Protein AF-A0A8T5L828-F1 (afdb_monomer_lite)

pLDDT: mean 71.33, std 14.17, range [36.19, 92.5]

Secondary structure (DSSP, 8-state):
----HHHHHHHHHHHHHHT---------EEEE-S-TT---SSEEEEEEEE--TTEEEEEEEEEETTSPP-TT-B-S--EE--STT--EEEEEEE-TTSPTT-EEEEEEEEEETT--EEEEEPPS---EE---SPPEEEEEEE--SS---TTPPEEEEEEEE-SS-SSPEEEEEEEPPTT--GGG---EE-SS-EEE----S-EEEEEEEEEE-TT--EEEEEEEEEE-TTS-EEEEEESS----GGGHHHHHHHHHHHHHHHHHT-

Sequence (266 aa):
MKINKFLGLGLLVMLSLLVVPLASAGLTSTLNVPVTRGNYTSSITWNVTTLMENTKNVTCYYNVTGGPISESNILGVLVANTSANQTTFTGTVDISGYTDAATYNVTCWTRNDSGNVNNISTGDTITITFDSTDPVPTLFVDLSGASQSYGRGLDYSCTTADGIDSSPTETFAVTHPTGDSPASTSLTLQSTTLAFLDTDYQGDYVFTCTSTDYTGNVGTSSATVTVDSLGRINKISSTTKGFDIGNKWIWLVLIGLGIYLIAKKK

Radius of gyration: 33.22 Å; chains: 1; bounding box: 102×64×87 Å

Structure (mmCIF, N/CA/C/O backbone):
data_AF-A0A8T5L828-F1
#
_entry.id   AF-A0A8T5L828-F1
#
loop_
_atom_site.group_PDB
_atom_site.id
_atom_site.type_symbol
_atom_site.label_atom_id
_atom_site.label_alt_id
_atom_site.label_comp_id
_atom_site.label_asym_id
_atom_site.label_entity_id
_atom_site.label_seq_id
_atom_site.pdbx_PDB_ins_code
_atom_site.Cartn_x
_atom_site.Cartn_y
_atom_site.Cartn_z
_atom_site.occupancy
_atom_site.B_iso_or_equiv
_atom_site.auth_seq_id
_atom_site.auth_comp_id
_atom_site.auth_asym_id
_atom_site.auth_atom_id
_atom_site.pdbx_PDB_model_num
ATOM 1 N N . MET A 1 1 ? 72.949 -6.659 -50.376 1.00 54.69 1 MET A N 1
ATOM 2 C CA . MET A 1 1 ? 71.915 -5.632 -50.119 1.00 54.69 1 MET A CA 1
ATOM 3 C C . MET A 1 1 ? 71.701 -5.546 -48.609 1.00 54.69 1 MET A C 1
ATOM 5 O O . MET A 1 1 ? 71.172 -6.482 -48.027 1.00 54.69 1 MET A O 1
ATOM 9 N N . LYS A 1 2 ? 72.244 -4.514 -47.943 1.00 52.47 2 LYS A N 1
ATOM 10 C CA . LYS A 1 2 ? 72.117 -4.341 -46.484 1.00 52.47 2 LYS A CA 1
ATOM 11 C C . LYS A 1 2 ? 70.723 -3.782 -46.192 1.00 52.47 2 LYS A C 1
ATOM 13 O O . LYS A 1 2 ? 70.475 -2.610 -46.444 1.00 52.47 2 LYS A O 1
ATOM 18 N N . ILE A 1 3 ? 69.813 -4.629 -45.718 1.00 57.16 3 ILE A N 1
ATOM 19 C CA . ILE A 1 3 ? 68.483 -4.200 -45.273 1.00 57.16 3 ILE A CA 1
ATOM 20 C C . ILE A 1 3 ? 68.674 -3.314 -44.038 1.00 57.16 3 ILE A C 1
ATOM 22 O O . ILE A 1 3 ? 69.232 -3.748 -43.027 1.00 57.16 3 ILE A O 1
ATOM 26 N N . ASN A 1 4 ? 68.263 -2.050 -44.147 1.00 53.34 4 ASN A N 1
ATOM 27 C CA . ASN A 1 4 ? 68.361 -1.075 -43.069 1.00 53.34 4 ASN A CA 1
ATOM 28 C C . ASN A 1 4 ? 67.430 -1.502 -41.929 1.00 53.34 4 ASN A C 1
ATOM 30 O O . ASN A 1 4 ? 66.211 -1.387 -42.036 1.00 53.34 4 ASN A O 1
ATOM 34 N N . LYS A 1 5 ? 68.013 -1.985 -40.826 1.00 53.69 5 LYS A N 1
ATOM 35 C CA . LYS A 1 5 ? 67.282 -2.478 -39.644 1.00 53.69 5 LYS A CA 1
ATOM 36 C C . LYS A 1 5 ? 66.350 -1.423 -39.021 1.00 53.69 5 LYS A C 1
ATOM 38 O O . LYS A 1 5 ? 65.391 -1.781 -38.350 1.00 53.69 5 LYS A O 1
ATOM 43 N N . PHE A 1 6 ? 66.584 -0.142 -39.307 1.00 58.59 6 PHE A N 1
ATOM 44 C CA . PHE A 1 6 ? 65.724 0.965 -38.884 1.00 58.59 6 PHE A CA 1
ATOM 45 C C . PHE A 1 6 ? 64.398 1.064 -39.656 1.00 58.59 6 PHE A C 1
ATOM 47 O O . PHE A 1 6 ? 63.416 1.541 -39.095 1.00 58.59 6 PHE A O 1
ATOM 54 N N . LEU A 1 7 ? 64.325 0.567 -40.898 1.00 59.84 7 LEU A N 1
ATOM 55 C CA . LEU A 1 7 ? 63.089 0.620 -41.688 1.00 59.84 7 LEU A CA 1
ATOM 56 C C . LEU A 1 7 ? 62.044 -0.391 -41.184 1.00 59.84 7 LEU A C 1
ATOM 58 O O . LEU A 1 7 ? 60.852 -0.102 -41.171 1.00 59.84 7 LEU A O 1
ATOM 62 N N . GLY A 1 8 ? 62.499 -1.563 -40.725 1.00 61.88 8 GLY A N 1
ATOM 63 C CA . GLY A 1 8 ? 61.624 -2.605 -40.178 1.00 61.88 8 GLY A CA 1
ATOM 64 C C . GLY A 1 8 ? 61.014 -2.224 -38.829 1.00 61.88 8 GLY A C 1
ATOM 65 O O . GLY A 1 8 ? 59.842 -2.499 -38.594 1.00 61.88 8 GLY A O 1
ATOM 66 N N . LEU A 1 9 ? 61.774 -1.534 -37.970 1.00 61.88 9 LEU A N 1
ATOM 67 C CA . LEU A 1 9 ? 61.279 -1.081 -36.667 1.00 61.88 9 LEU A CA 1
ATOM 68 C C . LEU A 1 9 ? 60.247 0.049 -36.816 1.00 61.88 9 LEU A C 1
ATOM 70 O O . LEU A 1 9 ? 59.234 0.042 -36.126 1.00 61.88 9 LEU A O 1
ATOM 74 N N . GLY A 1 10 ? 60.460 0.971 -37.763 1.00 66.19 10 GLY A N 1
ATOM 75 C CA . GLY A 1 10 ? 59.504 2.042 -38.059 1.00 66.19 10 GLY A CA 1
ATOM 76 C C . GLY A 1 10 ? 58.163 1.520 -38.582 1.00 66.19 10 GLY A C 1
ATOM 77 O O . GLY A 1 10 ? 57.115 1.994 -38.150 1.00 66.19 10 GLY A O 1
ATOM 78 N N . LEU A 1 11 ? 58.184 0.498 -39.448 1.00 64.81 11 LEU A N 1
ATOM 79 C CA . LEU A 1 11 ? 56.963 -0.132 -39.959 1.00 64.81 11 LEU A CA 1
ATOM 80 C C . LEU A 1 11 ? 56.216 -0.906 -38.861 1.00 64.81 11 LEU A C 1
ATOM 82 O O . LEU A 1 11 ? 54.993 -0.850 -38.804 1.00 64.81 11 LEU A O 1
ATOM 86 N N . LEU A 1 12 ? 56.940 -1.589 -37.967 1.00 57.88 12 LEU A N 1
ATOM 87 C CA . LEU A 1 12 ? 56.339 -2.361 -36.875 1.00 57.88 12 LEU A CA 1
ATOM 88 C C . LEU A 1 12 ? 55.691 -1.451 -35.817 1.00 57.88 12 LEU A C 1
ATOM 90 O O . LEU A 1 12 ? 54.615 -1.765 -35.317 1.00 57.88 12 LEU A O 1
ATOM 94 N N . VAL A 1 13 ? 56.303 -0.296 -35.533 1.00 64.94 13 VAL A N 1
ATOM 95 C CA . VAL A 1 13 ? 55.741 0.718 -34.627 1.00 64.94 13 VAL A CA 1
ATOM 96 C C . VAL A 1 13 ? 54.509 1.391 -35.249 1.00 64.94 13 VAL A C 1
ATOM 98 O O . VAL A 1 13 ? 53.489 1.515 -34.575 1.00 64.94 13 VAL A O 1
ATOM 101 N N . MET A 1 14 ? 54.539 1.727 -36.545 1.00 60.94 14 MET A N 1
ATOM 102 C CA . MET A 1 14 ? 53.364 2.236 -37.277 1.00 60.94 14 MET A CA 1
ATOM 103 C C . MET A 1 14 ? 52.209 1.225 -37.315 1.00 60.94 14 MET A C 1
ATOM 105 O O . MET A 1 14 ? 51.059 1.599 -37.103 1.00 60.94 14 MET A O 1
ATOM 109 N N . LEU A 1 15 ? 52.505 -0.063 -37.526 1.00 56.03 15 LEU A N 1
ATOM 110 C CA . LEU A 1 15 ? 51.486 -1.114 -37.529 1.00 56.03 15 LEU A CA 1
ATOM 111 C C . LEU A 1 15 ? 50.917 -1.351 -36.121 1.00 56.03 15 LEU A C 1
ATOM 113 O O . LEU A 1 15 ? 49.723 -1.585 -35.989 1.00 56.03 15 LEU A O 1
ATOM 117 N N . SER A 1 16 ? 51.730 -1.209 -35.067 1.00 54.25 16 SER A N 1
ATOM 118 C CA . SER A 1 16 ? 51.257 -1.282 -33.674 1.00 54.25 16 SER A CA 1
ATOM 119 C C . SER A 1 16 ? 50.403 -0.078 -33.248 1.00 54.25 16 SER A C 1
ATOM 121 O O . SER A 1 16 ? 49.505 -0.234 -32.429 1.00 54.25 16 SER A O 1
ATOM 123 N N . LEU A 1 17 ? 50.620 1.099 -33.849 1.00 53.81 17 LEU A N 1
ATOM 124 C CA . LEU A 1 17 ? 49.791 2.298 -33.658 1.00 53.81 17 LEU A CA 1
ATOM 125 C C . LEU A 1 17 ? 48.480 2.258 -34.463 1.00 53.81 17 LEU A C 1
ATOM 127 O O . LEU A 1 17 ? 47.540 2.964 -34.113 1.00 53.81 17 LEU A O 1
ATOM 131 N N . LEU A 1 18 ? 48.383 1.422 -35.504 1.00 50.69 18 LEU A N 1
ATOM 132 C CA . LEU A 1 18 ? 47.125 1.166 -36.221 1.00 50.69 18 LEU A CA 1
ATOM 133 C C . LEU A 1 18 ? 46.229 0.123 -35.529 1.00 50.69 18 LEU A C 1
ATOM 135 O O . LEU A 1 18 ? 45.052 0.024 -35.861 1.00 50.69 18 LEU A O 1
ATOM 139 N N . VAL A 1 19 ? 46.769 -0.629 -34.564 1.00 48.19 19 VAL A N 1
ATOM 140 C CA . VAL A 1 19 ? 46.017 -1.526 -33.667 1.00 48.19 19 VAL A CA 1
ATOM 141 C C . VAL A 1 19 ? 45.844 -0.857 -32.301 1.00 48.19 19 VAL A C 1
ATOM 143 O O . VAL A 1 19 ? 45.906 -1.497 -31.254 1.00 48.19 19 VAL A O 1
ATOM 146 N N . VAL A 1 20 ? 45.610 0.459 -32.284 1.00 48.62 20 VAL A N 1
ATOM 147 C CA . VAL A 1 20 ? 44.861 1.030 -31.166 1.00 48.62 20 VAL A CA 1
ATOM 148 C C . VAL A 1 20 ? 43.490 0.364 -31.256 1.00 48.62 20 VAL A C 1
ATOM 150 O O . VAL A 1 20 ? 42.828 0.534 -32.285 1.00 48.62 20 VAL A O 1
ATOM 153 N N . PRO A 1 21 ? 43.054 -0.438 -30.264 1.00 45.81 21 PRO A N 1
ATOM 154 C CA . PRO A 1 21 ? 41.661 -0.824 -30.230 1.00 45.81 21 PRO A CA 1
ATOM 155 C C . PRO A 1 21 ? 40.907 0.498 -30.253 1.00 45.81 21 PRO A C 1
ATOM 157 O O . PRO A 1 21 ? 41.083 1.323 -29.353 1.00 45.81 21 PRO A O 1
ATOM 160 N N . LEU A 1 22 ? 40.117 0.737 -31.304 1.00 44.00 22 LEU A N 1
ATOM 161 C CA . LEU A 1 22 ? 38.997 1.644 -31.172 1.00 44.00 22 LEU A CA 1
ATOM 162 C C . LEU A 1 22 ? 38.191 1.039 -30.028 1.00 44.00 22 LEU A C 1
ATOM 164 O O . LEU A 1 22 ? 37.370 0.147 -30.228 1.00 44.00 22 LEU A O 1
ATOM 168 N N . ALA A 1 23 ? 38.491 1.473 -28.807 1.00 43.06 23 ALA A N 1
ATOM 169 C CA . ALA A 1 23 ? 37.540 1.472 -27.735 1.00 43.06 23 ALA A CA 1
ATOM 170 C C . ALA A 1 23 ? 36.433 2.344 -28.304 1.00 43.06 23 ALA A C 1
ATOM 172 O O . ALA A 1 23 ? 36.518 3.572 -28.281 1.00 43.06 23 ALA A O 1
ATOM 173 N N . SER A 1 24 ? 35.462 1.701 -28.958 1.00 45.94 24 SER A N 1
ATOM 174 C CA . SER A 1 24 ? 34.179 2.311 -29.226 1.00 45.94 24 SER A CA 1
ATOM 175 C C . SER A 1 24 ? 33.799 2.923 -27.894 1.00 45.94 24 SER A C 1
ATOM 177 O O . SER A 1 24 ? 33.662 2.181 -26.917 1.00 45.94 24 SER A O 1
ATOM 179 N N . ALA A 1 25 ? 33.769 4.253 -27.821 1.00 43.72 25 ALA A N 1
ATOM 180 C CA . ALA A 1 25 ? 33.208 4.939 -26.680 1.00 43.72 25 ALA A CA 1
ATOM 181 C C . ALA A 1 25 ? 31.804 4.356 -26.558 1.00 43.72 25 ALA A C 1
ATOM 183 O O . ALA A 1 25 ? 30.950 4.613 -27.406 1.00 43.72 25 ALA A O 1
ATOM 184 N N . GLY A 1 26 ? 31.641 3.416 -25.625 1.00 52.62 26 GLY A N 1
ATOM 185 C CA . GLY A 1 26 ? 30.396 2.695 -25.471 1.00 52.62 26 GLY A CA 1
ATOM 186 C C . GLY A 1 26 ? 29.356 3.762 -25.224 1.00 52.62 26 GLY A C 1
ATOM 187 O O . GLY A 1 26 ? 29.532 4.569 -24.314 1.00 52.62 26 GLY A O 1
ATOM 188 N N . LEU A 1 27 ? 28.342 3.834 -26.081 1.00 58.81 27 LEU A N 1
ATOM 189 C CA . LEU A 1 27 ? 27.219 4.731 -25.873 1.00 58.81 27 LEU A CA 1
ATOM 190 C C . LEU A 1 27 ? 26.588 4.310 -24.547 1.00 58.81 27 LEU A C 1
ATOM 192 O O . LEU A 1 27 ? 25.885 3.299 -24.463 1.00 58.81 27 LEU A O 1
ATOM 196 N N . THR A 1 28 ? 26.931 5.023 -23.478 1.00 64.56 28 THR A N 1
ATOM 197 C CA . THR A 1 28 ? 26.463 4.679 -22.147 1.00 64.56 28 THR A CA 1
ATOM 198 C C . THR A 1 28 ? 25.001 5.061 -22.073 1.00 64.56 28 THR A C 1
ATOM 200 O O . THR A 1 28 ? 24.569 6.127 -22.508 1.00 64.56 28 THR A O 1
ATOM 203 N N . SER A 1 29 ? 24.203 4.125 -21.594 1.00 75.00 29 SER A N 1
ATOM 204 C CA . SER A 1 29 ? 22.803 4.364 -21.303 1.00 75.00 29 SER A CA 1
ATOM 205 C C . SER A 1 29 ? 22.613 4.074 -19.825 1.00 75.00 29 SER A C 1
ATOM 207 O O . SER A 1 29 ? 23.246 3.168 -19.285 1.00 75.00 29 SER A O 1
ATOM 209 N N . THR A 1 30 ? 21.817 4.891 -19.155 1.00 81.06 30 THR A N 1
ATOM 210 C CA . THR A 1 30 ? 21.637 4.862 -17.710 1.00 81.06 30 THR A CA 1
ATOM 211 C C . THR A 1 30 ? 20.181 4.572 -17.395 1.00 81.06 30 THR A C 1
ATOM 213 O O . THR A 1 30 ? 19.265 5.192 -17.931 1.00 81.06 30 THR A O 1
ATOM 216 N N . LEU A 1 31 ? 19.969 3.592 -16.524 1.00 79.75 31 LEU A N 1
ATOM 217 C CA . LEU A 1 31 ? 18.668 3.294 -15.952 1.00 79.75 31 LEU A CA 1
ATOM 218 C C . LEU A 1 31 ? 18.565 4.015 -14.611 1.00 79.75 31 LEU A C 1
ATOM 220 O O . LEU A 1 31 ? 19.352 3.775 -13.700 1.00 79.75 31 LEU A O 1
ATOM 224 N N . ASN A 1 32 ? 17.579 4.890 -14.511 1.00 76.38 32 ASN A N 1
ATOM 225 C CA . ASN A 1 32 ? 17.167 5.563 -13.299 1.00 76.38 32 ASN A CA 1
ATOM 226 C C . ASN A 1 32 ? 15.759 5.083 -12.932 1.00 76.38 32 ASN A C 1
ATOM 228 O O . ASN A 1 32 ? 14.752 5.625 -13.391 1.00 76.38 32 ASN A O 1
ATOM 232 N N . VAL A 1 33 ? 15.679 4.039 -12.117 1.00 69.44 33 VAL A N 1
ATOM 233 C CA . VAL A 1 33 ? 14.439 3.725 -11.399 1.00 69.44 33 VAL A CA 1
ATOM 234 C C . VAL A 1 33 ? 14.370 4.693 -10.206 1.00 69.44 33 VAL A C 1
ATOM 236 O O . VAL A 1 33 ? 15.417 4.928 -9.601 1.00 69.44 33 VAL A O 1
ATOM 239 N N . PRO A 1 34 ? 13.224 5.326 -9.888 1.00 59.69 34 PRO A N 1
ATOM 240 C CA . PRO A 1 34 ? 13.084 6.204 -8.745 1.00 59.69 34 PRO A CA 1
ATOM 241 C C . PRO A 1 34 ? 13.697 5.564 -7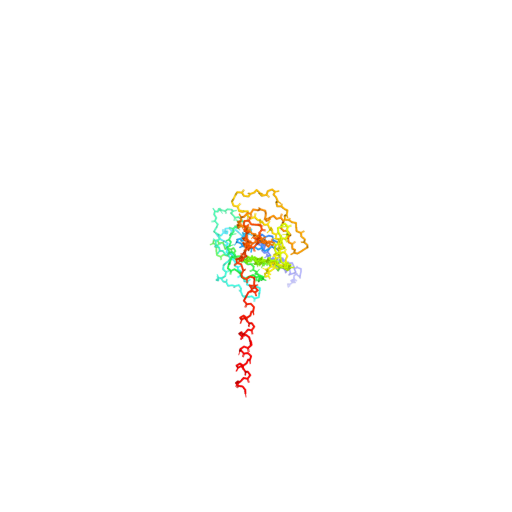.500 1.00 59.69 34 PRO A C 1
ATOM 243 O O . PRO A 1 34 ? 13.430 4.414 -7.176 1.00 59.69 34 PRO A O 1
ATOM 246 N N . VAL A 1 35 ? 14.579 6.364 -6.902 1.00 50.38 35 VAL A N 1
ATOM 247 C CA . VAL A 1 35 ? 15.029 6.450 -5.509 1.00 50.38 35 VAL A CA 1
ATOM 248 C C . VAL A 1 35 ? 15.323 5.162 -4.719 1.00 50.38 35 VAL A C 1
ATOM 250 O O . VAL A 1 35 ? 14.452 4.378 -4.360 1.00 50.38 35 VAL A O 1
ATOM 253 N N . THR A 1 36 ? 16.614 5.039 -4.371 1.00 48.94 36 THR A N 1
ATOM 254 C CA . THR A 1 36 ? 17.158 4.671 -3.046 1.00 48.94 36 THR A CA 1
ATOM 255 C C . THR A 1 36 ? 16.198 3.941 -2.112 1.00 48.94 36 THR A C 1
ATOM 257 O O . THR A 1 36 ? 15.390 4.620 -1.492 1.00 48.94 36 THR A O 1
ATOM 260 N N . ARG A 1 37 ? 16.348 2.612 -1.944 1.00 50.72 37 ARG A N 1
ATOM 261 C CA . ARG A 1 37 ? 15.685 1.815 -0.883 1.00 50.72 37 ARG A CA 1
ATOM 262 C C . ARG A 1 37 ? 14.291 2.366 -0.524 1.00 50.72 37 ARG A C 1
ATOM 264 O O . ARG A 1 37 ? 14.064 2.820 0.592 1.00 50.72 37 ARG A O 1
ATOM 271 N N . GLY A 1 38 ? 13.413 2.423 -1.514 1.00 52.31 38 GLY A N 1
ATOM 272 C CA . GLY A 1 38 ? 12.015 2.777 -1.327 1.00 52.31 38 GLY A CA 1
ATOM 273 C C . GLY A 1 38 ? 11.201 1.509 -1.445 1.00 52.31 38 GLY A C 1
ATOM 274 O O . GLY A 1 38 ? 11.553 0.637 -2.241 1.00 52.31 38 GLY A O 1
ATOM 275 N N . ASN A 1 39 ? 10.143 1.405 -0.661 1.00 60.88 39 ASN A N 1
ATOM 276 C CA . ASN A 1 39 ? 9.138 0.403 -0.924 1.00 60.88 39 ASN A CA 1
ATOM 277 C C . ASN A 1 39 ? 7.890 1.095 -1.462 1.00 60.88 39 ASN A C 1
ATOM 279 O O . ASN A 1 39 ? 7.683 2.299 -1.279 1.00 60.88 39 ASN A O 1
ATOM 283 N N . TYR A 1 40 ? 7.138 0.332 -2.235 1.00 67.75 40 TYR A N 1
ATOM 284 C CA . TYR A 1 40 ? 6.183 0.842 -3.197 1.00 67.75 40 TYR A CA 1
ATOM 285 C C . TYR A 1 40 ? 4.935 -0.032 -3.163 1.00 67.75 40 TYR A C 1
ATOM 287 O O . TYR A 1 40 ? 5.066 -1.253 -3.087 1.00 67.75 40 TYR A O 1
ATOM 295 N N . THR A 1 41 ? 3.774 0.605 -3.330 1.00 65.81 41 THR A N 1
ATOM 296 C CA . THR A 1 41 ? 2.445 0.008 -3.095 1.00 65.81 41 THR A CA 1
ATOM 297 C C . THR A 1 41 ? 1.561 -0.098 -4.329 1.00 65.81 41 THR A C 1
ATOM 299 O O . THR A 1 41 ? 0.607 -0.865 -4.368 1.00 65.81 41 THR A O 1
ATOM 302 N N . SER A 1 42 ? 1.836 0.711 -5.353 1.00 72.25 42 SER A N 1
ATOM 303 C CA . SER A 1 42 ? 0.935 0.872 -6.496 1.00 72.25 42 SER A CA 1
ATOM 304 C C . SER A 1 42 ? 1.691 0.772 -7.804 1.00 72.25 42 SER A C 1
ATOM 306 O O . SER A 1 42 ? 1.716 -0.274 -8.442 1.00 72.25 42 SER A O 1
ATOM 308 N N . SER A 1 43 ? 2.338 1.852 -8.225 1.00 80.38 43 SER A N 1
ATOM 309 C CA . SER A 1 43 ? 3.120 1.858 -9.449 1.00 80.38 43 SER A CA 1
ATOM 310 C C . SER A 1 43 ? 4.475 2.492 -9.238 1.00 80.38 43 SER A C 1
ATOM 312 O O . SER A 1 43 ? 4.589 3.568 -8.652 1.00 80.38 43 SER A O 1
ATOM 314 N N . ILE A 1 44 ? 5.503 1.859 -9.794 1.00 79.00 44 ILE A N 1
ATOM 315 C CA . ILE A 1 44 ? 6.802 2.503 -9.944 1.00 79.00 44 ILE A CA 1
ATOM 316 C C . ILE A 1 44 ? 6.884 3.104 -11.339 1.00 79.00 44 ILE A C 1
ATOM 318 O O . ILE A 1 44 ? 6.476 2.505 -12.335 1.00 79.00 44 ILE A O 1
ATOM 322 N N . THR A 1 45 ? 7.411 4.318 -11.408 1.00 84.31 45 THR A N 1
ATOM 323 C CA . THR A 1 45 ? 7.898 4.871 -12.674 1.00 84.31 45 THR A CA 1
ATOM 324 C C . THR A 1 45 ? 9.320 4.364 -12.878 1.00 84.31 45 THR A C 1
ATOM 326 O O . THR A 1 45 ? 9.980 4.032 -11.911 1.00 84.31 45 THR A O 1
ATOM 329 N N . TRP A 1 46 ? 9.835 4.288 -14.092 1.00 85.06 46 TRP A N 1
ATOM 330 C CA . TRP A 1 46 ? 11.258 4.090 -14.363 1.00 85.06 46 TRP A CA 1
ATOM 331 C C . TRP A 1 46 ? 11.664 4.996 -15.515 1.00 85.06 46 TRP A C 1
ATOM 333 O O . TRP A 1 46 ? 10.843 5.324 -16.370 1.00 85.06 46 TRP A O 1
ATOM 343 N N . ASN A 1 47 ? 12.925 5.420 -15.533 1.00 87.75 47 ASN A N 1
ATOM 344 C CA . ASN A 1 47 ? 13.474 6.290 -16.564 1.00 87.75 47 ASN A CA 1
ATOM 345 C C . ASN A 1 47 ? 14.747 5.677 -17.137 1.00 87.75 47 ASN A C 1
ATOM 347 O O 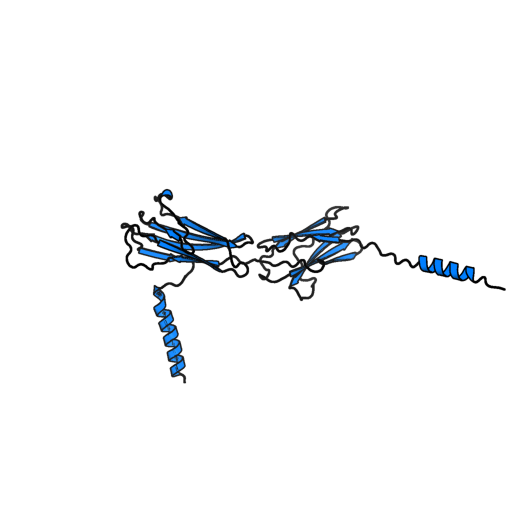. ASN A 1 47 ? 15.675 5.366 -16.401 1.00 87.75 47 ASN A O 1
ATOM 351 N N . VAL A 1 48 ? 14.820 5.540 -18.453 1.00 87.69 48 VAL A N 1
ATOM 352 C CA . VAL A 1 48 ? 16.033 5.131 -19.163 1.00 87.69 48 VAL A CA 1
ATOM 353 C C . VAL A 1 48 ? 16.505 6.295 -20.011 1.00 87.69 48 VAL A C 1
ATOM 355 O O . VAL A 1 48 ? 15.789 6.733 -20.909 1.00 87.69 48 VAL A O 1
ATOM 358 N N . THR A 1 49 ? 17.721 6.763 -19.754 1.00 88.94 49 THR A N 1
ATOM 359 C CA . THR A 1 49 ? 18.402 7.729 -20.614 1.00 88.94 49 THR A CA 1
ATOM 360 C C . THR A 1 49 ? 19.401 6.978 -21.481 1.00 88.94 49 THR A C 1
ATOM 362 O O . THR A 1 49 ? 20.247 6.250 -20.970 1.00 88.94 49 THR A O 1
ATOM 365 N N . THR A 1 50 ? 19.329 7.127 -22.798 1.00 86.62 50 THR A N 1
ATOM 366 C CA . THR A 1 50 ? 20.214 6.440 -23.741 1.00 86.62 50 THR A CA 1
ATOM 367 C C . THR A 1 50 ? 20.870 7.416 -24.704 1.00 86.62 50 THR A C 1
ATOM 369 O O . THR A 1 50 ? 20.238 8.343 -25.205 1.00 86.62 50 THR A O 1
ATOM 372 N N . LEU A 1 51 ? 22.159 7.191 -24.960 1.00 85.75 51 LEU A N 1
ATOM 373 C CA . LEU A 1 51 ? 22.922 7.870 -26.010 1.00 85.75 51 LEU A CA 1
ATOM 374 C C . LEU A 1 51 ? 22.924 7.079 -27.327 1.00 85.75 51 LEU A C 1
ATOM 376 O O . LEU A 1 51 ? 23.648 7.428 -28.255 1.00 85.75 51 LEU A O 1
ATOM 380 N N . MET A 1 52 ? 22.157 5.988 -27.412 1.00 84.94 52 MET A N 1
ATOM 381 C CA . MET A 1 52 ? 22.067 5.187 -28.625 1.00 84.94 52 MET A CA 1
ATOM 382 C C . MET A 1 52 ? 21.298 5.944 -29.713 1.00 84.94 52 MET A C 1
ATOM 384 O O . MET A 1 52 ? 20.125 6.291 -29.547 1.00 84.94 52 MET A O 1
ATOM 388 N N . GLU A 1 53 ? 21.958 6.168 -30.847 1.00 83.50 53 GLU A N 1
ATOM 389 C CA . GLU A 1 53 ? 21.344 6.802 -32.012 1.00 83.50 53 GLU A CA 1
ATOM 390 C C . GLU A 1 53 ? 20.171 5.974 -32.551 1.00 83.50 53 GLU A C 1
ATOM 392 O O . GLU A 1 53 ? 20.223 4.739 -32.588 1.00 83.50 53 GLU A O 1
ATOM 397 N N . ASN A 1 54 ? 19.125 6.673 -33.004 1.00 85.75 54 ASN A N 1
ATOM 398 C CA . ASN A 1 54 ? 17.917 6.086 -33.593 1.00 85.75 54 ASN A CA 1
ATOM 399 C C . ASN A 1 54 ? 17.268 5.020 -32.696 1.00 85.75 54 ASN A C 1
ATOM 401 O O . ASN A 1 54 ? 16.825 3.974 -33.174 1.00 85.75 54 ASN A O 1
ATOM 405 N N . THR A 1 55 ? 17.247 5.254 -31.378 1.00 88.56 55 THR A N 1
ATOM 406 C CA . THR A 1 55 ? 16.552 4.359 -30.447 1.00 88.56 55 THR A CA 1
ATOM 407 C C . THR A 1 55 ? 15.081 4.283 -30.834 1.00 88.56 55 THR A C 1
ATOM 409 O O . THR A 1 55 ? 14.388 5.291 -30.856 1.00 88.56 55 THR A O 1
ATOM 412 N N . LYS A 1 56 ? 14.599 3.082 -31.127 1.00 91.81 56 LYS A N 1
ATOM 413 C CA . LYS A 1 56 ? 13.229 2.787 -31.537 1.00 91.81 56 LYS A CA 1
ATOM 414 C C . LYS A 1 56 ? 12.317 2.565 -30.342 1.00 91.81 56 LYS A C 1
ATOM 416 O O . LYS A 1 56 ? 11.165 2.992 -30.351 1.00 91.81 56 LYS A O 1
ATOM 421 N N . ASN A 1 57 ? 12.804 1.843 -29.338 1.00 90.81 57 ASN A N 1
ATOM 422 C CA . ASN A 1 57 ? 12.054 1.553 -28.125 1.00 90.81 57 ASN A CA 1
ATOM 423 C C . ASN A 1 57 ? 12.962 1.148 -26.965 1.00 90.81 57 ASN A C 1
ATOM 425 O O . ASN A 1 57 ? 14.138 0.816 -27.144 1.00 90.81 57 ASN A O 1
ATOM 429 N N . VAL A 1 58 ? 12.360 1.155 -25.779 1.00 90.12 58 VAL A N 1
ATOM 430 C CA . VAL A 1 58 ? 12.929 0.634 -24.542 1.00 90.12 58 VAL A CA 1
ATOM 431 C C . VAL A 1 58 ? 11.963 -0.365 -23.929 1.00 90.12 58 VAL A C 1
ATOM 433 O O . VAL A 1 58 ? 10.759 -0.122 -23.863 1.00 90.12 58 VAL A O 1
ATOM 436 N N . THR A 1 59 ? 12.493 -1.502 -23.491 1.00 88.94 59 THR A N 1
ATOM 437 C CA . THR A 1 59 ? 11.742 -2.512 -22.737 1.00 88.94 59 THR A CA 1
ATOM 438 C C . THR A 1 59 ? 12.517 -2.857 -21.479 1.00 88.94 59 THR A C 1
ATOM 440 O O . THR A 1 59 ? 13.690 -3.212 -21.567 1.00 88.94 59 THR A O 1
ATOM 443 N N . CYS A 1 60 ? 11.876 -2.745 -20.322 1.00 86.25 60 CYS A N 1
ATOM 444 C CA . CYS A 1 60 ? 12.453 -3.149 -19.048 1.00 86.25 60 CYS A CA 1
ATOM 445 C C . CYS A 1 60 ? 11.961 -4.539 -18.659 1.00 86.25 60 CYS A C 1
ATOM 447 O O . CYS A 1 60 ? 10.834 -4.912 -18.965 1.00 86.25 60 CYS A O 1
ATOM 449 N N . TYR A 1 61 ? 12.815 -5.295 -17.987 1.00 85.12 61 TYR A N 1
ATOM 450 C CA . TYR A 1 61 ? 12.579 -6.648 -17.509 1.00 85.12 61 TYR A CA 1
ATOM 451 C C . TYR A 1 61 ? 12.948 -6.729 -16.038 1.00 85.12 61 TYR A C 1
ATOM 453 O O . TYR A 1 61 ? 13.791 -5.959 -15.567 1.00 85.12 61 TYR A O 1
ATOM 461 N N . TYR A 1 62 ? 12.364 -7.690 -15.333 1.00 81.06 62 TYR A N 1
ATOM 462 C CA . TYR A 1 62 ? 12.698 -7.957 -13.943 1.00 81.06 62 TYR A CA 1
ATOM 463 C C . TYR A 1 62 ? 12.969 -9.440 -13.680 1.00 81.06 62 TYR A C 1
ATOM 465 O O . TYR A 1 62 ? 12.492 -10.335 -14.381 1.00 81.06 62 TYR A O 1
ATOM 473 N N . ASN A 1 63 ? 13.735 -9.714 -12.632 1.00 79.38 63 ASN A N 1
ATOM 474 C CA . ASN A 1 63 ? 13.842 -11.039 -12.035 1.00 79.38 63 ASN A CA 1
ATOM 475 C C . ASN A 1 63 ? 13.881 -10.919 -10.512 1.00 79.38 63 ASN A C 1
ATOM 477 O O . ASN A 1 63 ? 14.390 -9.942 -9.971 1.00 79.38 63 ASN A O 1
ATOM 481 N N . VAL A 1 64 ? 13.363 -11.929 -9.816 1.00 74.44 64 VAL A N 1
ATOM 482 C CA . VAL A 1 64 ? 13.650 -12.095 -8.386 1.00 74.44 64 VAL A CA 1
ATOM 483 C C . VAL A 1 64 ? 15.139 -12.427 -8.258 1.00 74.44 64 VAL A C 1
ATOM 485 O O . VAL A 1 64 ? 15.660 -13.209 -9.062 1.00 74.44 64 VAL A O 1
ATOM 488 N N . THR A 1 65 ? 15.844 -11.812 -7.306 1.00 68.94 65 THR A N 1
ATOM 489 C CA . THR A 1 65 ? 17.301 -11.937 -7.161 1.00 68.94 65 THR A CA 1
ATOM 490 C C . THR A 1 65 ? 17.750 -13.400 -7.204 1.00 68.94 65 THR A C 1
ATOM 492 O O . THR A 1 65 ? 17.312 -14.224 -6.408 1.00 68.94 65 THR A O 1
ATOM 495 N N . GLY A 1 66 ? 18.632 -13.718 -8.160 1.00 59.09 66 GLY A N 1
ATOM 496 C CA . GLY A 1 66 ? 19.158 -15.069 -8.396 1.00 59.09 66 GLY A CA 1
ATOM 497 C C . GLY A 1 66 ? 18.468 -15.863 -9.516 1.00 59.09 66 GLY A C 1
ATOM 498 O O . GLY A 1 66 ? 18.998 -16.894 -9.925 1.00 59.09 66 GLY A O 1
ATOM 499 N N . GLY A 1 67 ? 17.333 -15.397 -10.051 1.00 64.75 67 GLY A N 1
ATOM 500 C CA . GLY A 1 67 ? 16.666 -16.006 -11.212 1.00 64.75 67 GLY A CA 1
ATOM 501 C C . GLY A 1 67 ? 17.242 -15.547 -12.563 1.00 64.75 67 GLY A C 1
ATOM 502 O O . GLY A 1 67 ? 17.861 -14.486 -12.638 1.00 64.75 67 GLY A O 1
ATOM 503 N N . PRO A 1 68 ? 17.047 -16.292 -13.667 1.00 62.88 68 PRO A N 1
ATOM 504 C CA . PRO A 1 68 ? 17.420 -15.820 -15.001 1.00 62.88 68 PRO A CA 1
ATOM 505 C C . PRO A 1 68 ? 16.552 -14.625 -15.428 1.00 62.88 68 PRO A C 1
ATOM 507 O O . PRO A 1 68 ? 15.367 -14.557 -15.099 1.00 62.88 68 PRO A O 1
ATOM 510 N N . ILE A 1 69 ? 17.123 -13.692 -16.194 1.00 65.62 69 ILE A N 1
ATOM 511 C CA . ILE A 1 69 ? 1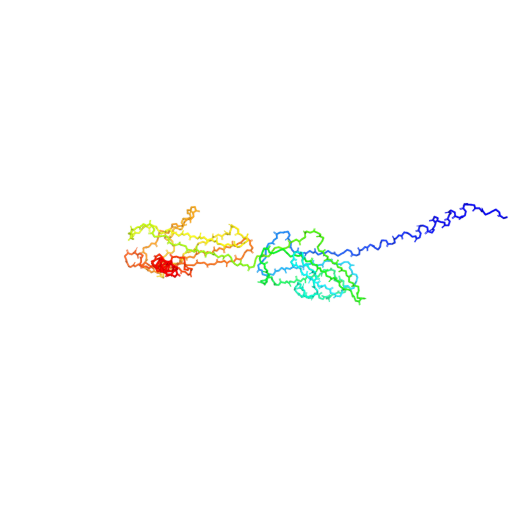6.332 -12.680 -16.909 1.00 65.62 69 ILE A CA 1
ATOM 512 C C . ILE A 1 69 ? 15.637 -13.402 -18.068 1.00 65.62 69 ILE A C 1
ATOM 514 O O . ILE A 1 69 ? 16.306 -13.986 -18.920 1.00 65.62 69 ILE A O 1
ATOM 518 N N . SER A 1 70 ? 14.306 -13.385 -18.080 1.00 68.56 70 SER A N 1
ATOM 519 C CA . SER A 1 70 ? 13.490 -13.944 -19.160 1.00 68.56 70 SER A CA 1
ATOM 520 C C . SER A 1 70 ? 12.808 -12.816 -19.925 1.00 68.56 70 SER A C 1
ATOM 522 O O . SER A 1 70 ? 12.291 -11.886 -19.307 1.00 68.56 70 SER A O 1
ATOM 524 N N . GLU A 1 71 ? 12.726 -12.930 -21.253 1.00 71.19 71 GLU A N 1
ATOM 525 C CA . GLU A 1 71 ? 11.934 -12.013 -22.092 1.00 71.19 71 GLU A CA 1
ATOM 526 C C . GLU A 1 71 ? 10.438 -12.031 -21.733 1.00 71.19 71 GLU A C 1
ATOM 528 O O . GLU A 1 71 ? 9.697 -11.125 -22.100 1.00 71.19 71 GLU A O 1
ATOM 533 N N . SER A 1 72 ? 9.990 -13.045 -20.987 1.00 71.62 72 SER A N 1
ATOM 534 C CA . SER A 1 72 ? 8.624 -13.134 -20.467 1.00 71.62 72 SER A CA 1
ATOM 535 C C . SER A 1 72 ? 8.375 -12.246 -19.241 1.00 71.62 72 SER A C 1
ATOM 537 O O . SER A 1 72 ? 7.221 -11.962 -18.938 1.00 71.62 72 SER A O 1
ATOM 539 N N . ASN A 1 73 ? 9.423 -11.791 -18.547 1.00 76.56 73 ASN A N 1
ATOM 540 C CA . ASN A 1 73 ? 9.305 -11.011 -17.311 1.00 76.56 73 ASN A CA 1
ATOM 541 C C . ASN A 1 73 ? 9.436 -9.514 -17.598 1.00 76.56 73 ASN A C 1
ATOM 543 O O . ASN A 1 73 ? 10.378 -8.859 -17.147 1.00 76.56 73 ASN A O 1
ATOM 547 N N . ILE A 1 74 ? 8.522 -8.980 -18.405 1.00 77.88 74 ILE A N 1
ATOM 548 C CA . ILE A 1 74 ? 8.526 -7.565 -18.779 1.00 77.88 74 ILE A CA 1
ATOM 549 C C . ILE A 1 74 ? 8.047 -6.728 -17.587 1.00 77.88 74 ILE A C 1
ATOM 551 O O . ILE A 1 74 ? 6.994 -6.981 -17.008 1.00 77.88 74 ILE A O 1
ATOM 555 N N . LEU A 1 75 ? 8.828 -5.712 -17.234 1.00 76.81 75 LEU A N 1
ATOM 556 C CA . LEU A 1 75 ? 8.483 -4.703 -16.243 1.00 76.81 75 LEU A CA 1
ATOM 557 C C . LEU A 1 75 ? 7.648 -3.602 -16.919 1.00 76.81 75 LEU A C 1
ATOM 559 O O . LEU A 1 75 ? 8.183 -2.606 -17.412 1.00 76.81 75 LEU A O 1
ATOM 563 N N . GLY A 1 76 ? 6.330 -3.799 -16.955 1.00 78.38 76 GLY A N 1
ATOM 564 C CA . GLY A 1 76 ? 5.379 -2.861 -17.556 1.00 78.38 76 GLY A CA 1
ATOM 565 C C . GLY A 1 76 ? 5.238 -3.033 -19.070 1.00 78.38 76 GLY A C 1
ATOM 566 O O . GLY A 1 76 ? 5.145 -4.150 -19.575 1.00 78.38 76 GLY A O 1
ATOM 567 N N . VAL A 1 77 ? 5.177 -1.917 -19.800 1.00 81.75 77 VAL A N 1
ATOM 568 C CA . VAL A 1 77 ? 4.929 -1.897 -21.252 1.00 81.75 77 VAL A CA 1
ATOM 569 C C . VAL A 1 77 ? 6.170 -1.419 -22.005 1.00 81.75 77 VAL A C 1
ATOM 571 O O . VAL A 1 77 ? 6.957 -0.618 -21.503 1.00 81.75 77 VAL A O 1
ATOM 574 N N . LEU A 1 78 ? 6.331 -1.891 -23.243 1.00 88.56 78 LEU A N 1
ATOM 575 C CA . LEU A 1 78 ? 7.302 -1.352 -24.190 1.00 88.56 78 LEU A CA 1
ATOM 576 C C . LEU A 1 78 ? 7.048 0.145 -24.418 1.00 88.56 78 LEU A C 1
ATOM 578 O O . LEU A 1 78 ? 5.958 0.545 -24.829 1.00 88.56 78 LEU A O 1
ATOM 582 N N . VAL A 1 79 ? 8.080 0.962 -24.216 1.00 91.62 79 VAL A N 1
ATOM 583 C CA . VAL A 1 79 ? 8.019 2.410 -24.442 1.00 91.62 79 VAL A CA 1
ATOM 584 C C . VAL A 1 79 ? 8.638 2.714 -25.800 1.00 91.62 79 VAL A C 1
ATOM 586 O O . VAL A 1 79 ? 9.846 2.570 -25.997 1.00 91.62 79 VAL A O 1
ATOM 589 N N . ALA A 1 80 ? 7.797 3.095 -26.760 1.00 92.50 80 ALA A N 1
ATOM 590 C CA . ALA A 1 80 ? 8.225 3.444 -28.109 1.00 92.50 80 ALA A CA 1
ATOM 591 C C . ALA A 1 80 ? 8.799 4.863 -28.167 1.00 92.50 80 ALA A C 1
ATOM 593 O O . ALA A 1 80 ? 8.394 5.748 -27.413 1.00 92.50 80 ALA A O 1
ATOM 594 N N . ASN A 1 81 ? 9.724 5.080 -29.098 1.00 92.06 81 ASN A N 1
ATOM 595 C CA . ASN A 1 81 ? 10.192 6.414 -29.422 1.00 92.06 81 ASN A CA 1
ATOM 596 C C . ASN A 1 81 ? 9.063 7.220 -30.088 1.00 92.06 81 ASN A C 1
ATOM 598 O O . ASN A 1 81 ? 8.390 6.746 -31.003 1.00 92.06 81 ASN A O 1
ATOM 602 N N . THR A 1 82 ? 8.872 8.444 -29.612 1.00 91.75 82 THR A N 1
ATOM 603 C CA . THR A 1 82 ? 7.862 9.402 -30.069 1.00 91.75 82 THR A CA 1
ATOM 604 C C . THR A 1 82 ? 8.462 10.620 -30.779 1.00 91.75 82 THR A C 1
ATOM 606 O O . THR A 1 82 ? 7.715 11.411 -31.353 1.00 91.75 82 THR A O 1
ATOM 609 N N . SER A 1 83 ? 9.791 10.795 -30.781 1.00 89.25 83 SER A N 1
ATOM 610 C CA . SER A 1 83 ? 10.460 11.925 -31.440 1.00 89.25 83 SER A CA 1
ATOM 611 C C . SER A 1 83 ? 11.876 11.605 -31.943 1.00 89.25 83 SER A C 1
ATOM 613 O O . SER A 1 83 ? 12.614 10.817 -31.362 1.00 89.25 83 SER A O 1
ATOM 615 N N . ALA A 1 84 ? 12.308 12.281 -33.011 1.00 80.31 84 ALA A N 1
ATOM 616 C CA . ALA A 1 84 ? 13.591 12.006 -33.673 1.00 80.31 84 ALA A CA 1
ATOM 617 C C . ALA A 1 84 ? 14.825 12.086 -32.747 1.00 80.31 84 ALA A C 1
ATOM 619 O O . ALA A 1 84 ? 15.814 11.407 -32.995 1.00 80.31 84 ALA A O 1
ATOM 620 N N . ASN A 1 85 ? 14.751 12.875 -31.669 1.00 83.19 85 ASN A N 1
ATOM 621 C CA . ASN A 1 85 ? 15.860 13.106 -30.739 1.00 83.19 85 ASN A CA 1
ATOM 622 C C . ASN A 1 85 ? 15.535 12.653 -29.306 1.00 83.19 85 ASN A C 1
ATOM 624 O O . ASN A 1 85 ? 16.116 13.170 -28.352 1.00 83.19 85 ASN A O 1
ATOM 628 N N . GLN A 1 86 ? 14.575 11.739 -29.126 1.00 87.69 86 GLN A N 1
ATOM 629 C CA . GLN A 1 86 ? 14.243 11.237 -27.796 1.00 87.69 86 GLN A CA 1
ATOM 630 C C . GLN A 1 86 ? 15.422 10.452 -27.213 1.00 87.69 86 GLN A C 1
ATOM 632 O O . GLN A 1 86 ? 15.803 9.404 -27.729 1.00 87.69 86 GLN A O 1
ATOM 637 N N . THR A 1 87 ? 15.965 10.945 -26.104 1.00 88.94 87 THR A N 1
ATOM 638 C CA . THR A 1 87 ? 17.032 10.273 -25.350 1.00 88.94 87 THR A CA 1
ATOM 639 C C . THR A 1 87 ? 16.539 9.692 -24.030 1.00 88.94 87 THR A C 1
ATOM 641 O O . THR A 1 87 ? 17.188 8.804 -23.490 1.00 88.94 87 THR A O 1
ATOM 644 N N . THR A 1 88 ? 15.382 10.137 -23.532 1.00 90.31 88 THR A N 1
ATOM 645 C CA . THR A 1 88 ? 14.791 9.671 -22.272 1.00 90.31 88 THR A CA 1
ATOM 646 C C . THR A 1 88 ? 13.488 8.926 -22.528 1.00 90.31 88 THR A C 1
ATOM 648 O O . THR A 1 88 ? 12.593 9.429 -23.210 1.00 90.31 88 THR A O 1
ATOM 651 N N . PHE A 1 89 ? 13.371 7.736 -21.951 1.00 91.06 89 PHE A N 1
ATOM 652 C CA . PHE A 1 89 ? 12.207 6.862 -22.033 1.00 91.06 89 PHE A CA 1
ATOM 653 C C . PHE A 1 89 ? 11.671 6.624 -20.629 1.00 91.06 89 PHE A C 1
ATOM 655 O O . PHE A 1 89 ? 12.411 6.174 -19.757 1.00 91.06 89 PHE A O 1
ATOM 662 N N . THR A 1 90 ? 10.392 6.918 -20.425 1.00 89.81 90 THR A N 1
ATOM 663 C CA . THR A 1 90 ? 9.724 6.774 -19.133 1.00 89.81 90 THR A CA 1
ATOM 664 C C . THR A 1 90 ? 8.618 5.744 -19.256 1.00 89.81 90 THR A C 1
ATOM 666 O O . THR A 1 90 ? 7.789 5.843 -20.161 1.00 89.81 90 THR A O 1
ATOM 669 N N . GLY A 1 91 ? 8.600 4.774 -18.349 1.00 86.94 91 GLY A N 1
ATOM 670 C CA . GLY A 1 91 ? 7.516 3.806 -18.238 1.00 86.94 91 GLY A CA 1
ATOM 671 C C . GLY A 1 91 ? 7.004 3.700 -16.812 1.00 86.94 91 GLY A C 1
ATOM 672 O O . GLY A 1 91 ? 7.669 4.116 -15.865 1.00 86.94 91 GLY A O 1
ATOM 673 N N . THR A 1 92 ? 5.805 3.152 -16.673 1.00 85.94 92 THR A N 1
ATOM 674 C CA . THR A 1 92 ? 5.177 2.839 -15.391 1.00 85.94 92 THR A CA 1
ATOM 675 C C . THR A 1 92 ? 4.803 1.365 -15.359 1.00 85.94 92 THR A C 1
ATOM 677 O O . THR A 1 92 ? 4.515 0.756 -16.393 1.00 85.94 92 THR A O 1
ATOM 680 N N . VAL A 1 93 ? 4.838 0.773 -14.171 1.00 83.31 93 VAL A N 1
ATOM 681 C CA . VAL A 1 93 ? 4.418 -0.612 -13.945 1.00 83.31 93 VAL A CA 1
ATOM 682 C C . VAL A 1 93 ? 3.636 -0.688 -12.647 1.00 83.31 93 VAL A C 1
ATOM 684 O O . VAL A 1 93 ? 4.047 -0.096 -11.652 1.00 83.31 93 VAL A O 1
ATOM 687 N N . ASP A 1 94 ? 2.516 -1.402 -12.688 1.00 82.62 94 ASP A N 1
ATOM 688 C CA . ASP A 1 94 ? 1.745 -1.790 -11.513 1.00 82.62 94 ASP A CA 1
ATOM 689 C C . ASP A 1 94 ? 2.447 -2.959 -10.816 1.00 82.62 94 ASP A C 1
ATOM 691 O O . ASP A 1 94 ? 2.785 -3.961 -11.454 1.00 82.62 94 ASP A O 1
ATOM 695 N N . ILE A 1 95 ? 2.701 -2.801 -9.523 1.00 77.88 95 ILE A N 1
ATOM 696 C CA . ILE A 1 95 ? 3.447 -3.755 -8.701 1.00 77.88 95 ILE A CA 1
ATOM 697 C C . ILE A 1 95 ? 2.570 -4.492 -7.680 1.00 77.88 95 ILE A C 1
ATOM 699 O O . ILE A 1 95 ? 3.095 -5.272 -6.893 1.00 77.88 95 ILE A O 1
ATOM 703 N N . SER A 1 96 ? 1.248 -4.316 -7.724 1.00 72.94 96 SER A N 1
ATOM 704 C CA . SER A 1 96 ? 0.290 -4.958 -6.803 1.00 72.94 96 SER A CA 1
ATOM 705 C C . SER A 1 96 ? 0.314 -6.497 -6.807 1.00 72.94 96 SER A C 1
ATOM 707 O O . SER A 1 96 ? -0.215 -7.130 -5.901 1.00 72.94 96 SER A O 1
ATOM 709 N N . GLY A 1 97 ? 0.912 -7.124 -7.827 1.00 71.38 97 GLY A N 1
ATOM 710 C CA . GLY A 1 97 ? 1.073 -8.582 -7.926 1.00 71.38 97 GLY A CA 1
ATOM 711 C C . GLY A 1 97 ? 2.453 -9.112 -7.525 1.00 71.38 97 GLY A C 1
ATOM 712 O O . GLY A 1 97 ? 2.718 -10.304 -7.702 1.00 71.38 97 GLY A O 1
ATOM 713 N N . TYR A 1 98 ? 3.360 -8.249 -7.070 1.00 77.81 98 TYR A N 1
ATOM 714 C CA . TYR A 1 98 ? 4.721 -8.643 -6.728 1.00 77.81 98 TYR A CA 1
ATOM 715 C C . TYR A 1 98 ? 4.768 -9.160 -5.292 1.00 77.81 98 TYR A C 1
ATOM 717 O O . TYR A 1 98 ? 4.071 -8.679 -4.414 1.00 77.81 98 TYR A O 1
ATOM 725 N N . THR A 1 99 ? 5.597 -10.171 -5.041 1.00 78.06 99 THR A N 1
ATOM 726 C CA . THR A 1 99 ? 5.793 -10.693 -3.686 1.00 78.06 99 THR A CA 1
ATOM 727 C C . THR A 1 99 ? 6.525 -9.676 -2.821 1.00 78.06 99 THR A C 1
ATOM 729 O O . THR A 1 99 ? 7.618 -9.230 -3.184 1.00 78.06 99 THR A O 1
ATOM 732 N N . ASP A 1 100 ? 5.938 -9.399 -1.667 1.00 75.62 100 ASP A N 1
ATOM 733 C CA . ASP A 1 100 ? 6.484 -8.583 -0.591 1.00 75.62 100 ASP A CA 1
ATOM 734 C C . ASP A 1 100 ? 7.859 -9.051 -0.113 1.00 75.62 100 ASP A C 1
ATOM 736 O O . ASP A 1 100 ? 8.151 -10.251 -0.069 1.00 75.62 100 ASP A O 1
ATOM 740 N N . ALA A 1 101 ? 8.718 -8.089 0.234 1.00 73.38 101 ALA A N 1
ATOM 741 C CA . ALA A 1 101 ? 10.077 -8.269 0.758 1.00 73.38 101 ALA A CA 1
ATOM 742 C C . ALA A 1 101 ? 11.046 -9.001 -0.188 1.00 73.38 101 ALA A C 1
ATOM 744 O O . ALA A 1 101 ? 12.248 -9.090 0.089 1.00 73.38 101 ALA A O 1
ATOM 745 N N . ALA A 1 102 ? 10.561 -9.512 -1.322 1.00 76.88 102 ALA A N 1
ATOM 746 C CA . ALA A 1 102 ? 11.405 -10.078 -2.349 1.00 76.88 102 ALA A CA 1
ATOM 747 C C . ALA A 1 102 ? 12.227 -8.963 -2.996 1.00 76.88 102 ALA A C 1
ATOM 749 O O . ALA A 1 102 ? 11.774 -7.835 -3.193 1.00 76.88 102 ALA A O 1
ATOM 750 N N . THR A 1 103 ? 13.473 -9.294 -3.316 1.00 76.56 103 THR A N 1
ATOM 751 C CA . THR A 1 103 ? 14.358 -8.381 -4.025 1.00 76.56 103 THR A CA 1
ATOM 752 C C . THR A 1 103 ? 14.259 -8.635 -5.517 1.00 76.56 103 THR A C 1
ATOM 754 O O . THR A 1 103 ? 14.372 -9.779 -5.966 1.00 76.56 103 THR A O 1
ATOM 757 N N . TYR A 1 104 ? 14.072 -7.564 -6.282 1.00 77.25 104 TYR A N 1
ATOM 758 C CA . TYR A 1 104 ? 13.972 -7.619 -7.733 1.00 77.25 104 TYR A CA 1
ATOM 759 C C . TYR A 1 104 ? 15.130 -6.862 -8.371 1.00 77.25 104 TYR A C 1
ATOM 761 O O . TYR A 1 104 ? 15.418 -5.728 -7.977 1.00 77.25 104 TYR A O 1
ATOM 769 N N . ASN A 1 105 ? 15.778 -7.470 -9.370 1.00 78.19 105 ASN A N 1
ATOM 770 C CA . ASN A 1 105 ? 16.712 -6.747 -10.229 1.00 78.19 105 ASN A CA 1
ATOM 771 C C . ASN A 1 105 ? 16.001 -6.340 -11.514 1.00 78.19 105 ASN A C 1
ATOM 773 O O . ASN A 1 105 ? 15.229 -7.114 -12.082 1.00 78.19 105 ASN A O 1
ATOM 777 N N . VAL A 1 106 ? 16.307 -5.137 -11.992 1.00 80.00 106 VAL A N 1
ATOM 778 C CA . VAL A 1 106 ? 15.727 -4.581 -13.213 1.00 80.00 106 VAL A CA 1
ATOM 779 C C . VAL A 1 106 ? 16.809 -4.447 -14.274 1.00 80.00 106 VAL A C 1
ATOM 781 O O . VAL A 1 106 ? 17.919 -3.985 -14.018 1.00 80.00 106 VAL A O 1
ATOM 784 N N . THR A 1 107 ? 16.494 -4.864 -15.493 1.00 81.69 107 THR A N 1
ATOM 785 C CA . THR A 1 107 ? 17.356 -4.671 -16.662 1.00 81.69 107 THR A CA 1
ATOM 786 C C . THR A 1 107 ? 16.518 -4.123 -17.795 1.00 81.69 107 THR A C 1
ATOM 788 O O . THR A 1 107 ? 15.475 -4.681 -18.107 1.00 81.69 107 THR A O 1
ATOM 791 N N . CYS A 1 108 ? 16.971 -3.056 -18.439 1.00 85.69 108 CYS A N 1
ATOM 792 C CA . CYS A 1 108 ? 16.284 -2.470 -19.578 1.00 85.69 108 CYS A CA 1
ATOM 793 C C . CYS A 1 108 ? 17.101 -2.634 -20.847 1.00 85.69 108 CYS A C 1
ATOM 795 O O . CYS A 1 108 ? 18.318 -2.490 -20.847 1.00 85.69 108 CYS A O 1
ATOM 797 N N . TRP A 1 109 ? 16.428 -2.937 -21.944 1.00 87.50 109 TRP A N 1
ATOM 798 C CA . TRP A 1 109 ? 17.028 -3.037 -23.263 1.00 87.50 109 TRP A CA 1
ATOM 799 C C . TRP A 1 109 ? 16.540 -1.873 -24.101 1.00 87.50 109 TRP A C 1
ATOM 801 O O . TRP A 1 109 ? 15.331 -1.686 -24.258 1.00 87.50 109 TRP A O 1
ATOM 811 N N . THR A 1 110 ? 17.471 -1.112 -24.664 1.00 88.56 110 THR A N 1
ATOM 812 C CA . THR A 1 110 ? 17.155 -0.185 -25.749 1.00 88.56 110 THR A CA 1
ATOM 813 C C . THR A 1 110 ? 17.397 -0.904 -27.073 1.00 88.56 110 THR A C 1
ATOM 815 O O . THR A 1 110 ? 18.375 -1.641 -27.222 1.00 88.56 110 THR A O 1
ATOM 818 N N . ARG A 1 111 ? 16.506 -0.710 -28.050 1.00 89.25 111 ARG A N 1
ATOM 819 C CA . ARG A 1 111 ? 16.696 -1.206 -29.423 1.00 89.25 111 ARG A CA 1
ATOM 820 C C . ARG A 1 111 ? 16.679 -0.052 -30.407 1.00 89.25 111 ARG A C 1
ATOM 822 O O . ARG A 1 111 ? 15.832 0.825 -30.265 1.00 89.25 111 ARG A O 1
ATOM 829 N N . ASN A 1 112 ? 17.575 -0.044 -31.391 1.00 89.31 112 ASN A N 1
ATOM 830 C CA . ASN A 1 112 ? 17.552 0.939 -32.479 1.00 89.31 112 ASN A CA 1
ATOM 831 C C . ASN A 1 112 ? 16.919 0.379 -33.764 1.00 89.31 112 ASN A C 1
ATOM 833 O O . ASN A 1 112 ? 16.628 -0.816 -33.864 1.00 89.31 112 ASN A O 1
ATOM 837 N N . ASP A 1 113 ? 16.711 1.247 -34.753 1.00 86.44 113 ASP A N 1
ATOM 838 C CA . ASP A 1 113 ? 16.116 0.872 -36.046 1.00 86.44 113 ASP A CA 1
ATOM 839 C C . ASP A 1 113 ? 16.959 -0.127 -36.854 1.00 86.44 113 ASP A C 1
ATOM 841 O O . ASP A 1 113 ? 16.417 -0.897 -37.646 1.00 86.44 113 ASP A O 1
ATOM 845 N N . SER A 1 114 ? 18.270 -0.175 -36.605 1.00 86.00 114 SER A N 1
ATOM 846 C CA . SER A 1 114 ? 19.195 -1.143 -37.210 1.00 86.00 114 SER A CA 1
ATOM 847 C C . SER A 1 114 ? 19.164 -2.522 -36.537 1.00 86.00 114 SER A C 1
ATOM 849 O O . SER A 1 114 ? 19.871 -3.428 -36.972 1.00 86.00 114 SER A O 1
ATOM 851 N N . GLY A 1 115 ? 18.371 -2.693 -35.474 1.00 81.94 115 GLY A N 1
ATOM 852 C CA . GLY A 1 115 ? 18.284 -3.937 -34.708 1.00 81.94 115 GLY A CA 1
ATOM 853 C C . GLY A 1 115 ? 19.382 -4.117 -33.655 1.00 81.94 115 GLY A C 1
ATOM 854 O O . GLY A 1 115 ? 19.434 -5.171 -33.022 1.00 81.94 115 GLY A O 1
ATOM 855 N N . ASN A 1 116 ? 20.229 -3.109 -33.425 1.00 82.94 116 ASN A N 1
ATOM 856 C CA . ASN A 1 116 ? 21.194 -3.135 -32.329 1.00 82.94 116 ASN A CA 1
ATOM 857 C C . ASN A 1 116 ? 20.451 -3.071 -30.997 1.00 82.94 116 ASN A C 1
ATOM 859 O O . ASN A 1 116 ? 19.485 -2.318 -30.845 1.00 82.94 116 ASN A O 1
ATOM 863 N N . VAL A 1 117 ? 20.943 -3.838 -30.029 1.00 82.56 117 VAL A N 1
ATOM 864 C CA . VAL A 1 117 ? 20.414 -3.881 -28.667 1.00 82.56 117 VAL A CA 1
ATOM 865 C C . VAL A 1 117 ? 21.502 -3.409 -27.712 1.00 82.56 117 VAL A C 1
ATOM 867 O O . VAL A 1 117 ? 22.625 -3.910 -27.771 1.00 82.56 117 VAL A O 1
ATOM 870 N N . ASN A 1 118 ? 21.173 -2.464 -26.833 1.00 81.44 118 ASN A N 1
ATOM 871 C CA . ASN A 1 118 ? 22.020 -2.105 -25.703 1.00 81.44 118 ASN A CA 1
ATOM 872 C C . ASN A 1 118 ? 21.348 -2.563 -24.408 1.00 81.44 118 ASN A C 1
ATOM 874 O O . ASN A 1 118 ? 20.218 -2.166 -24.107 1.00 81.44 118 ASN A O 1
ATOM 878 N N . ASN A 1 119 ? 22.049 -3.407 -23.656 1.00 76.62 119 ASN A N 1
ATOM 879 C CA . ASN A 1 119 ? 21.559 -3.949 -22.398 1.00 76.62 119 ASN A CA 1
ATOM 880 C C . ASN A 1 119 ? 22.021 -3.051 -21.256 1.00 76.62 119 ASN A C 1
ATOM 882 O O . ASN A 1 119 ? 23.213 -2.914 -20.992 1.00 76.62 119 ASN A O 1
ATOM 886 N N . ILE A 1 120 ? 21.055 -2.467 -20.567 1.00 75.44 120 ILE A N 1
ATOM 887 C CA . ILE A 1 120 ? 21.246 -1.547 -19.457 1.00 75.44 120 ILE A CA 1
ATOM 888 C C . ILE A 1 120 ? 20.754 -2.269 -18.220 1.00 75.44 120 ILE A C 1
ATOM 890 O O . ILE A 1 120 ? 19.583 -2.187 -17.845 1.00 75.44 120 ILE A O 1
ATOM 894 N N . SER A 1 121 ? 21.634 -3.040 -17.600 1.00 66.75 121 SER A N 1
ATOM 895 C CA . SER A 1 121 ? 21.372 -3.477 -16.240 1.00 66.75 121 SER A CA 1
ATOM 896 C C . SER A 1 121 ? 21.639 -2.308 -15.306 1.00 66.75 121 SER A C 1
ATOM 898 O O . SER A 1 121 ? 22.517 -1.473 -15.548 1.00 66.75 121 SER A O 1
ATOM 900 N N . THR A 1 122 ? 20.920 -2.269 -14.194 1.00 56.44 122 THR A N 1
ATOM 901 C CA . THR A 1 122 ? 21.459 -1.610 -13.012 1.00 56.44 122 THR A CA 1
ATOM 902 C C . THR A 1 122 ? 22.848 -2.217 -12.796 1.00 56.44 122 THR A C 1
ATOM 904 O O . THR A 1 122 ? 22.960 -3.441 -12.697 1.00 56.44 122 THR A O 1
ATOM 907 N N . GLY A 1 123 ? 23.918 -1.415 -12.799 1.00 49.72 123 GLY A N 1
ATOM 908 C CA . GLY A 1 123 ? 25.178 -1.890 -12.219 1.00 49.72 123 GLY A CA 1
ATOM 909 C C . GLY A 1 123 ? 24.875 -2.460 -10.832 1.00 49.72 123 GLY A C 1
ATOM 910 O O . GLY A 1 123 ? 23.892 -2.028 -10.223 1.00 49.72 123 GLY A O 1
ATOM 911 N N . ASP A 1 124 ? 25.641 -3.463 -10.393 1.00 43.25 124 ASP A N 1
ATOM 912 C CA . ASP A 1 124 ? 25.492 -4.127 -9.091 1.00 43.25 124 ASP A CA 1
ATOM 913 C C . ASP A 1 124 ? 24.879 -3.172 -8.049 1.00 43.25 124 ASP A C 1
ATOM 915 O O . ASP A 1 124 ? 25.459 -2.119 -7.799 1.00 43.25 124 ASP A O 1
ATOM 919 N N . THR A 1 125 ? 23.721 -3.516 -7.464 1.00 48.97 125 THR A N 1
ATOM 920 C CA . THR A 1 125 ? 23.012 -2.800 -6.370 1.00 48.97 125 THR A CA 1
ATOM 921 C C . THR A 1 125 ? 22.016 -1.662 -6.686 1.00 48.97 125 THR A C 1
ATOM 923 O O . THR A 1 125 ? 21.991 -0.655 -5.984 1.00 48.97 125 THR A O 1
ATOM 926 N N . ILE A 1 126 ? 21.057 -1.848 -7.604 1.00 53.47 126 ILE A N 1
ATOM 927 C CA . ILE A 1 126 ? 19.706 -1.274 -7.383 1.00 53.47 126 ILE A CA 1
ATOM 928 C C . ILE A 1 126 ? 18.742 -2.429 -7.116 1.00 53.47 126 ILE A C 1
ATOM 930 O O . ILE A 1 126 ? 18.186 -3.035 -8.025 1.00 53.47 126 ILE A O 1
ATOM 934 N N . THR A 1 127 ? 18.605 -2.759 -5.836 1.00 60.78 127 THR A N 1
ATOM 935 C CA . THR A 1 127 ? 17.636 -3.724 -5.317 1.00 60.78 127 THR A CA 1
ATOM 936 C C . THR A 1 127 ? 16.348 -2.989 -4.985 1.00 60.78 127 THR A C 1
ATOM 938 O O . THR A 1 127 ? 16.372 -2.085 -4.146 1.00 60.78 127 THR A O 1
ATOM 941 N N . ILE A 1 128 ? 15.246 -3.370 -5.627 1.00 69.25 128 ILE A N 1
ATOM 942 C CA . ILE A 1 128 ? 13.914 -2.877 -5.273 1.00 69.25 128 ILE A CA 1
ATOM 943 C C . ILE A 1 128 ? 13.258 -3.937 -4.396 1.00 69.25 128 ILE A C 1
ATOM 945 O O . ILE A 1 128 ? 13.240 -5.115 -4.765 1.00 69.25 128 ILE A O 1
ATOM 949 N N . THR A 1 129 ? 12.760 -3.515 -3.242 1.00 70.81 129 THR A N 1
ATOM 950 C CA . THR A 1 129 ? 11.848 -4.296 -2.413 1.00 70.81 129 THR A CA 1
ATOM 951 C C . THR A 1 129 ? 10.457 -3.700 -2.580 1.00 70.81 129 THR A C 1
ATOM 953 O O . THR A 1 129 ? 10.297 -2.480 -2.638 1.00 70.81 129 THR A O 1
ATOM 956 N N . PHE A 1 130 ? 9.468 -4.566 -2.765 1.00 75.06 130 PHE A N 1
ATOM 957 C CA . PHE A 1 130 ? 8.070 -4.162 -2.854 1.00 75.06 130 PHE A CA 1
ATOM 958 C C . PHE A 1 130 ? 7.374 -4.469 -1.540 1.00 75.06 130 PHE A C 1
ATOM 960 O O . PHE A 1 130 ? 7.755 -5.412 -0.840 1.00 75.06 130 PHE A O 1
ATOM 967 N N . ASP A 1 131 ? 6.386 -3.641 -1.246 1.00 75.88 131 ASP A N 1
ATOM 968 C CA . ASP A 1 131 ? 5.524 -3.756 -0.085 1.00 75.88 131 ASP A CA 1
ATOM 969 C C . ASP A 1 131 ? 4.109 -3.440 -0.553 1.00 75.88 131 ASP A C 1
ATOM 971 O O . ASP A 1 131 ? 3.704 -2.285 -0.684 1.00 75.88 131 ASP A O 1
ATOM 975 N N . SER A 1 132 ? 3.431 -4.490 -0.993 1.00 73.38 132 SER A N 1
ATOM 976 C CA . SER A 1 132 ? 2.136 -4.419 -1.663 1.00 73.38 132 SER A CA 1
ATOM 977 C C . SER A 1 132 ? 0.978 -4.840 -0.763 1.00 73.38 132 SER A C 1
ATOM 979 O O . SER A 1 132 ? -0.170 -4.826 -1.213 1.00 73.38 132 SER A O 1
ATOM 981 N N . THR A 1 133 ? 1.256 -5.227 0.485 1.00 76.06 133 THR A N 1
ATOM 982 C CA . THR A 1 133 ? 0.235 -5.676 1.431 1.00 76.06 133 THR A CA 1
ATOM 983 C C . THR A 1 133 ? -0.125 -4.555 2.392 1.00 76.06 133 THR A C 1
ATOM 985 O O . THR A 1 133 ? 0.735 -3.916 2.981 1.00 76.06 133 THR A O 1
ATOM 988 N N . ASP A 1 134 ? -1.426 -4.342 2.594 1.00 79.94 134 ASP A N 1
ATOM 989 C CA . ASP A 1 134 ? -1.890 -3.422 3.625 1.00 79.94 134 ASP A CA 1
ATOM 990 C C . ASP A 1 134 ? -1.537 -3.935 5.031 1.00 79.94 134 ASP A C 1
ATOM 992 O O . ASP A 1 134 ? -1.735 -5.125 5.319 1.00 79.94 134 ASP A O 1
ATOM 996 N N . PRO A 1 135 ? -1.131 -3.048 5.959 1.00 83.12 135 PRO A N 1
ATOM 997 C CA . PRO A 1 135 ? -1.000 -3.423 7.357 1.00 83.12 135 PRO A CA 1
ATOM 998 C C . PRO A 1 135 ? -2.339 -3.949 7.888 1.00 83.12 135 PRO A C 1
ATOM 1000 O O . PRO A 1 135 ? -3.416 -3.488 7.505 1.00 83.12 135 PRO A O 1
ATOM 1003 N N . VAL A 1 136 ? -2.298 -4.890 8.830 1.00 84.38 136 VAL A N 1
ATOM 1004 C CA . VAL A 1 136 ? -3.502 -5.489 9.424 1.00 84.38 136 VAL A CA 1
ATOM 1005 C C . VAL A 1 136 ? -3.672 -4.986 10.860 1.00 84.38 136 VAL A C 1
ATOM 1007 O O . VAL A 1 136 ? -3.183 -5.623 11.802 1.00 84.38 136 VAL A O 1
ATOM 1010 N N . PRO A 1 137 ? -4.356 -3.844 11.076 1.00 83.69 137 PRO A N 1
ATOM 1011 C CA . PRO A 1 137 ? -4.686 -3.391 12.417 1.00 83.69 137 PRO A CA 1
ATOM 1012 C C . PRO A 1 137 ? -5.720 -4.320 13.050 1.00 83.69 137 PRO A C 1
ATOM 1014 O O . PRO A 1 137 ? -6.690 -4.749 12.426 1.00 83.69 137 PRO A O 1
ATOM 1017 N N . THR A 1 138 ? -5.539 -4.594 14.333 1.00 82.06 138 THR A N 1
ATOM 1018 C CA . THR A 1 138 ? -6.512 -5.289 15.172 1.00 82.06 138 THR A CA 1
ATOM 1019 C C . THR A 1 138 ? -6.845 -4.393 16.346 1.00 82.06 138 THR A C 1
ATOM 1021 O O . THR A 1 138 ? -5.982 -4.087 17.167 1.00 82.06 138 THR A O 1
ATOM 1024 N N . LEU A 1 139 ? -8.104 -3.968 16.414 1.00 81.31 139 LEU A N 1
ATOM 1025 C CA . LEU A 1 139 ? -8.600 -3.142 17.505 1.00 81.31 139 LEU A CA 1
ATOM 1026 C C . LEU A 1 139 ? -9.154 -4.032 18.623 1.00 81.31 139 LEU A C 1
ATOM 1028 O O . LEU A 1 139 ? -10.056 -4.846 18.400 1.00 81.31 139 LEU A O 1
ATOM 1032 N N . PHE A 1 140 ? -8.637 -3.834 19.828 1.00 76.25 140 PHE A N 1
ATOM 1033 C CA . PHE A 1 140 ? -9.098 -4.454 21.059 1.00 76.25 140 PHE A CA 1
ATOM 1034 C C . PHE A 1 140 ? -9.771 -3.416 21.951 1.00 76.25 140 PHE A C 1
ATOM 1036 O O . PHE A 1 140 ? -9.319 -2.278 22.063 1.00 76.25 140 PHE A O 1
ATOM 1043 N N . VAL A 1 141 ? -10.850 -3.839 22.604 1.00 74.06 141 VAL A N 1
ATOM 1044 C CA . VAL A 1 141 ? -11.548 -3.062 23.631 1.00 74.06 141 VAL A CA 1
ATOM 1045 C C . VAL A 1 141 ? -11.453 -3.861 24.921 1.00 74.06 141 VAL A C 1
ATOM 1047 O O . VAL A 1 141 ? -12.007 -4.963 24.995 1.00 74.06 141 VAL A O 1
ATOM 1050 N N . ASP A 1 142 ? -10.705 -3.357 25.903 1.00 68.62 142 ASP A N 1
ATOM 1051 C CA . ASP A 1 142 ? -10.552 -4.046 27.182 1.00 68.62 142 ASP A CA 1
ATOM 1052 C C . ASP A 1 142 ? -11.734 -3.740 28.114 1.00 68.62 142 ASP A C 1
ATOM 1054 O O . ASP A 1 142 ? -12.226 -2.618 28.221 1.00 68.62 142 ASP A O 1
ATOM 1058 N N . LEU A 1 143 ? -12.190 -4.786 28.801 1.00 62.38 143 LEU A N 1
ATOM 1059 C CA . LEU A 1 143 ? -13.258 -4.766 29.796 1.00 62.38 143 LEU A CA 1
ATOM 1060 C C . LEU A 1 143 ? -12.739 -5.155 31.188 1.00 62.38 143 LEU A C 1
ATOM 1062 O O . LEU A 1 143 ? -13.544 -5.546 32.039 1.00 62.38 143 LEU A O 1
ATOM 1066 N N . SER A 1 144 ? -11.421 -5.114 31.431 1.00 45.06 144 SER A N 1
ATOM 1067 C CA . SER A 1 144 ? -10.767 -5.550 32.676 1.00 45.06 144 SER A CA 1
ATOM 1068 C C . SER A 1 144 ? -11.044 -4.626 33.877 1.00 45.06 144 SER A C 1
ATOM 1070 O O . SER A 1 144 ? -10.176 -4.102 34.563 1.00 45.06 144 SER A O 1
ATOM 1072 N N . GLY A 1 145 ? -12.321 -4.479 34.207 1.00 43.09 145 GLY A N 1
ATOM 1073 C CA . GLY A 1 145 ? -12.815 -3.815 35.396 1.00 43.09 145 GLY A CA 1
ATOM 1074 C C . GLY A 1 145 ? -14.303 -4.080 35.513 1.00 43.09 145 GLY A C 1
ATOM 1075 O O . GLY A 1 145 ? -15.116 -3.361 34.945 1.00 43.09 145 GLY A O 1
ATOM 1076 N N . ALA A 1 146 ? -14.668 -5.139 36.234 1.00 36.19 146 ALA A N 1
ATOM 1077 C CA . ALA A 1 146 ? -16.055 -5.463 36.528 1.00 36.19 146 ALA A CA 1
ATOM 1078 C C . ALA A 1 146 ? -16.823 -4.217 37.021 1.00 36.19 146 ALA A C 1
ATOM 1080 O O . ALA A 1 146 ? -16.407 -3.573 37.985 1.00 36.19 146 ALA A O 1
ATOM 1081 N N . SER A 1 147 ? -17.990 -3.972 36.416 1.00 42.62 147 SER A N 1
ATOM 1082 C CA . SER A 1 147 ? -19.000 -2.941 36.736 1.00 42.62 147 SER A CA 1
ATOM 1083 C C . SER A 1 147 ? -18.884 -1.639 35.935 1.00 42.62 147 SER A C 1
ATOM 1085 O O . SER A 1 147 ? -18.105 -0.738 36.235 1.00 42.62 147 SER A O 1
ATOM 1087 N N . GLN A 1 148 ? -19.760 -1.550 34.936 1.00 50.62 148 GLN A N 1
ATOM 1088 C CA . GLN A 1 148 ? -20.070 -0.387 34.113 1.00 50.62 148 GLN A CA 1
ATOM 1089 C C . GLN A 1 148 ? -20.730 0.719 34.951 1.00 50.62 148 GLN A C 1
ATOM 1091 O O . GLN A 1 148 ? -21.953 0.870 34.961 1.00 50.62 148 GLN A O 1
ATOM 1096 N N . SER A 1 149 ? -19.927 1.473 35.695 1.00 46.12 149 SER A N 1
ATOM 1097 C CA . SER A 1 149 ? -20.382 2.744 36.253 1.00 46.12 149 SER A CA 1
ATOM 1098 C C . SER A 1 149 ? -20.174 3.854 35.232 1.00 46.12 149 SER A C 1
ATOM 1100 O O . SER A 1 149 ? -19.092 3.981 34.660 1.00 46.12 149 SER A O 1
ATOM 1102 N N . TYR A 1 150 ? -21.221 4.659 35.064 1.00 49.66 150 TYR A N 1
ATOM 1103 C CA . TYR A 1 150 ? -21.233 5.939 34.362 1.00 49.66 150 TYR A CA 1
ATOM 1104 C C . TYR A 1 150 ? -19.929 6.727 34.594 1.00 49.66 150 TYR A C 1
ATOM 1106 O O . TYR A 1 150 ? -19.524 6.925 35.743 1.00 49.66 150 TYR A O 1
ATOM 1114 N N . GLY A 1 151 ? -19.270 7.160 33.514 1.00 51.41 151 GLY A N 1
ATOM 1115 C CA . GLY A 1 151 ? -18.090 8.033 33.576 1.00 51.41 151 GLY A CA 1
ATOM 1116 C C . GLY A 1 151 ? -16.742 7.351 33.853 1.00 51.41 151 GLY A C 1
ATOM 1117 O O . GLY A 1 151 ? -15.770 8.049 34.143 1.00 51.41 151 GLY A O 1
ATOM 1118 N N . ARG A 1 152 ? -16.641 6.013 33.783 1.00 57.16 152 ARG A N 1
ATOM 1119 C CA . ARG A 1 152 ? -15.334 5.329 33.744 1.00 57.16 152 ARG A CA 1
ATOM 1120 C C . ARG A 1 152 ? -14.841 5.164 32.311 1.00 57.16 152 ARG A C 1
ATOM 1122 O O . ARG A 1 152 ? -15.607 4.779 31.437 1.00 57.16 152 ARG A O 1
ATOM 1129 N N . GLY A 1 153 ? -13.555 5.448 32.111 1.00 61.28 153 GLY A N 1
ATOM 1130 C CA . GLY A 1 153 ? -12.923 5.364 30.804 1.00 61.28 153 GLY A CA 1
ATOM 1131 C C . GLY A 1 153 ? -12.895 3.935 30.261 1.00 61.28 153 GLY A C 1
ATOM 1132 O O . GLY A 1 153 ? -12.702 2.990 31.026 1.00 61.28 153 GLY A O 1
ATOM 1133 N N . LEU A 1 154 ? -13.099 3.796 28.954 1.00 68.19 154 LEU A N 1
ATOM 1134 C CA . LEU A 1 154 ? -12.865 2.563 28.209 1.00 68.19 154 LEU A CA 1
ATOM 1135 C C . LEU A 1 154 ? -11.456 2.581 27.627 1.00 68.19 154 LEU A C 1
ATOM 1137 O O . LEU A 1 154 ? -11.088 3.565 26.987 1.00 68.19 154 LEU A O 1
ATOM 1141 N N . ASP A 1 155 ? -10.708 1.496 27.822 1.00 71.88 155 ASP A N 1
ATOM 1142 C CA . ASP A 1 155 ? -9.375 1.341 27.251 1.00 71.88 155 ASP A CA 1
ATOM 1143 C C . ASP A 1 155 ? -9.454 0.600 25.908 1.00 71.88 155 ASP A C 1
ATOM 1145 O O . ASP A 1 155 ? -9.948 -0.528 25.815 1.00 71.88 155 ASP A O 1
ATOM 1149 N N . TYR A 1 156 ? -8.942 1.239 24.860 1.00 73.50 156 TYR A N 1
ATOM 1150 C CA . TYR A 1 156 ? -8.797 0.670 23.520 1.00 73.50 156 TYR A CA 1
ATOM 1151 C C . TYR A 1 156 ? -7.329 0.438 23.238 1.00 73.50 156 TYR A C 1
ATOM 1153 O O . TYR A 1 156 ? -6.516 1.298 23.547 1.00 73.50 156 TYR A O 1
ATOM 1161 N N . SER A 1 157 ? -6.970 -0.651 22.582 1.00 75.69 157 SER A N 1
ATOM 1162 C CA . SER A 1 157 ? -5.635 -0.791 22.004 1.00 75.69 157 SER A CA 1
ATOM 1163 C C . SER A 1 157 ? -5.745 -1.193 20.549 1.00 75.69 157 SER A C 1
ATOM 1165 O O . SER A 1 157 ? -6.634 -1.951 20.167 1.00 75.69 157 SER A O 1
ATOM 1167 N N . CYS A 1 158 ? -4.849 -0.670 19.722 1.00 78.50 158 CYS A N 1
ATOM 1168 C CA . CYS A 1 158 ? -4.631 -1.201 18.391 1.00 78.50 158 CYS A CA 1
ATOM 1169 C C . CYS A 1 158 ? -3.302 -1.932 18.400 1.00 78.50 158 CYS A C 1
ATOM 1171 O O . CYS A 1 158 ? -2.330 -1.478 18.998 1.00 78.50 158 CYS A O 1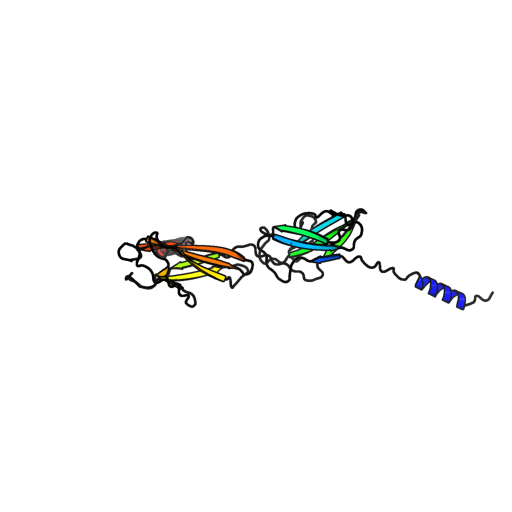
ATOM 1173 N N . THR A 1 159 ? -3.286 -3.106 17.789 1.00 78.50 159 THR A N 1
ATOM 1174 C CA . THR A 1 159 ? -2.037 -3.752 17.416 1.00 78.50 159 THR A CA 1
ATOM 1175 C C . THR A 1 159 ? -2.045 -3.906 15.918 1.00 78.50 159 THR A C 1
ATOM 1177 O O . THR A 1 159 ? -2.970 -4.518 15.377 1.00 78.50 159 THR A O 1
ATOM 1180 N N . THR A 1 160 ? -1.013 -3.413 15.260 1.00 79.25 160 THR A N 1
ATOM 1181 C CA . THR A 1 160 ? -0.826 -3.655 13.838 1.00 79.25 160 THR A CA 1
ATOM 1182 C C . THR A 1 160 ? 0.174 -4.780 13.619 1.00 79.25 160 THR A C 1
ATOM 1184 O O . THR A 1 160 ? 1.221 -4.829 14.263 1.00 79.25 160 THR A O 1
ATOM 1187 N N . ALA A 1 161 ? -0.158 -5.693 12.710 1.00 77.12 161 ALA A N 1
ATOM 1188 C CA . ALA A 1 161 ? 0.811 -6.601 12.116 1.00 77.12 161 ALA A CA 1
ATOM 1189 C C . ALA A 1 161 ? 1.047 -6.184 10.665 1.00 77.12 161 ALA A C 1
ATOM 1191 O O . ALA A 1 161 ? 0.081 -6.003 9.924 1.00 77.12 161 ALA A O 1
ATOM 1192 N N . ASP A 1 162 ? 2.310 -6.078 10.273 1.00 75.50 162 ASP A N 1
ATOM 1193 C CA . ASP A 1 162 ? 2.708 -5.983 8.878 1.00 75.50 162 ASP A CA 1
ATOM 1194 C C . ASP A 1 162 ? 3.941 -6.868 8.611 1.00 75.50 162 ASP A C 1
ATOM 1196 O O . ASP A 1 162 ? 4.727 -7.171 9.517 1.00 75.50 162 ASP A O 1
ATOM 1200 N N . GLY A 1 163 ? 4.033 -7.392 7.388 1.00 65.69 163 GLY A N 1
ATOM 1201 C CA . GLY A 1 163 ? 5.064 -8.343 6.977 1.00 65.69 163 GLY A CA 1
ATOM 1202 C C . GLY A 1 163 ? 6.437 -7.706 6.762 1.00 65.69 163 GLY A C 1
ATOM 1203 O O . GLY A 1 163 ? 7.442 -8.424 6.819 1.00 65.69 163 GLY A O 1
ATOM 1204 N N . ILE A 1 164 ? 6.489 -6.391 6.526 1.00 72.69 164 ILE A N 1
ATOM 1205 C CA . ILE A 1 164 ? 7.708 -5.654 6.163 1.00 72.69 164 ILE A CA 1
ATOM 1206 C C . ILE A 1 164 ? 7.997 -4.529 7.160 1.00 72.69 164 ILE A C 1
ATOM 1208 O O . ILE A 1 164 ? 9.148 -4.357 7.575 1.00 72.69 164 ILE A O 1
ATOM 1212 N N . ASP A 1 165 ? 6.972 -3.790 7.567 1.00 72.88 165 ASP A N 1
ATOM 1213 C CA . ASP A 1 165 ? 7.025 -2.703 8.529 1.00 72.88 165 ASP A CA 1
ATOM 1214 C C . ASP A 1 165 ? 6.750 -3.196 9.952 1.00 72.88 165 ASP A C 1
ATOM 1216 O O . ASP A 1 165 ? 5.647 -3.587 10.330 1.00 72.88 165 ASP A O 1
ATOM 1220 N N . SER A 1 166 ? 7.767 -3.126 10.804 1.00 66.94 166 SER A N 1
ATOM 1221 C CA . SER A 1 166 ? 7.593 -3.418 12.227 1.00 66.94 166 SER A CA 1
ATOM 1222 C C . SER A 1 166 ? 6.996 -2.252 13.026 1.00 66.94 166 SER A C 1
ATOM 1224 O O . SER A 1 166 ? 6.738 -2.426 14.218 1.00 66.94 166 SER A O 1
ATOM 1226 N N . SER A 1 167 ? 6.844 -1.068 12.421 1.00 68.94 167 SER A N 1
ATOM 1227 C CA . SER A 1 167 ? 6.501 0.185 13.106 1.00 68.94 167 SER A CA 1
ATOM 1228 C C . SER A 1 167 ? 5.570 1.109 12.287 1.00 68.94 167 SER A C 1
ATOM 1230 O O . SER A 1 167 ? 5.899 2.290 12.117 1.00 68.94 167 SER A O 1
ATOM 1232 N N . PRO A 1 168 ? 4.404 0.630 11.817 1.00 75.50 168 PRO A N 1
ATOM 1233 C CA . PRO A 1 168 ? 3.461 1.463 11.080 1.00 75.50 168 PRO A CA 1
ATOM 1234 C C . PRO A 1 168 ? 2.885 2.585 11.959 1.00 75.50 168 PRO A C 1
ATOM 1236 O O . PRO A 1 168 ? 2.825 2.494 13.189 1.00 75.50 168 PRO A O 1
ATOM 1239 N N . THR A 1 169 ? 2.459 3.677 11.325 1.00 82.62 169 THR A N 1
ATOM 1240 C CA . THR A 1 169 ? 1.833 4.818 12.004 1.00 82.62 169 THR A CA 1
ATOM 1241 C C . THR A 1 169 ? 0.361 4.531 12.262 1.00 82.62 169 THR A C 1
ATOM 1243 O O . THR A 1 169 ? -0.410 4.338 11.326 1.00 82.62 169 THR A O 1
ATOM 1246 N N . GLU A 1 170 ? -0.054 4.578 13.526 1.00 83.56 170 GLU A N 1
ATOM 1247 C CA . GLU A 1 170 ? -1.445 4.362 13.921 1.00 83.56 170 GLU A CA 1
ATOM 1248 C C . GLU A 1 170 ? -2.166 5.687 14.194 1.00 83.56 170 GLU A C 1
ATOM 1250 O O . GLU A 1 170 ? -1.656 6.588 14.864 1.00 83.56 170 GLU A O 1
ATOM 1255 N N . THR A 1 171 ? -3.392 5.794 13.693 1.00 84.19 171 THR A N 1
ATOM 1256 C CA . THR A 1 171 ? -4.306 6.907 13.955 1.00 84.19 171 THR A CA 1
ATOM 1257 C C . THR A 1 171 ? -5.631 6.373 14.473 1.00 84.19 171 THR A C 1
ATOM 1259 O O . THR A 1 171 ? -6.085 5.293 14.092 1.00 84.19 171 THR A O 1
ATOM 1262 N N . PHE A 1 172 ? -6.255 7.138 15.365 1.00 82.56 172 PHE A N 1
ATOM 1263 C CA . PHE A 1 172 ? -7.460 6.723 16.066 1.00 82.56 172 PHE A CA 1
ATOM 1264 C C . PHE A 1 172 ? -8.554 7.766 15.922 1.00 82.56 172 PHE A C 1
ATOM 1266 O O . PHE A 1 172 ? -8.313 8.963 16.083 1.00 82.56 172 PHE A O 1
ATOM 1273 N N . ALA A 1 173 ? -9.763 7.294 15.650 1.00 83.75 173 ALA A N 1
ATOM 1274 C CA . ALA A 1 173 ? -10.946 8.125 15.514 1.00 83.75 173 ALA A CA 1
ATOM 1275 C C . ALA A 1 173 ? -12.144 7.476 16.209 1.00 83.75 173 ALA A C 1
ATOM 1277 O O . ALA A 1 173 ? -12.246 6.249 16.287 1.00 83.75 173 ALA A O 1
ATOM 1278 N N . VAL A 1 174 ? -13.073 8.310 16.675 1.00 84.50 174 VAL A N 1
ATOM 1279 C CA . VAL A 1 174 ? -14.354 7.873 17.235 1.00 84.50 174 VAL A CA 1
ATOM 1280 C C . VAL A 1 174 ? -15.477 8.592 16.512 1.00 84.50 174 VAL A C 1
ATOM 1282 O O . VAL A 1 174 ? -15.479 9.815 16.398 1.00 84.50 174 VAL A O 1
ATOM 1285 N N . THR A 1 175 ? -16.430 7.817 16.003 1.00 87.50 175 THR A N 1
ATOM 1286 C CA . THR A 1 175 ? -17.701 8.334 15.496 1.00 87.50 175 THR A CA 1
ATOM 1287 C C . THR A 1 175 ? -18.738 8.226 16.601 1.00 87.50 175 THR A C 1
ATOM 1289 O O . THR A 1 175 ? -18.934 7.146 17.158 1.00 87.50 175 THR A O 1
ATOM 1292 N N . HIS A 1 176 ? -19.386 9.345 16.904 1.00 86.06 176 HIS A N 1
ATOM 1293 C CA . HIS A 1 176 ? -20.366 9.454 17.978 1.00 86.06 176 HIS A CA 1
ATOM 1294 C C . HIS A 1 176 ? -21.777 9.084 17.499 1.00 86.06 176 HIS A C 1
ATOM 1296 O O . HIS A 1 176 ? -22.070 9.190 16.298 1.00 86.06 176 HIS A O 1
ATOM 1302 N N . PRO A 1 177 ? -22.676 8.705 18.423 1.00 87.75 177 PRO A N 1
ATOM 1303 C CA . PRO A 1 177 ? -24.095 8.589 18.139 1.00 87.75 177 PRO A CA 1
ATOM 1304 C C . PRO A 1 177 ? -24.671 9.884 17.556 1.00 87.75 177 PRO A C 1
ATOM 1306 O O . PRO A 1 177 ? -24.221 10.994 17.835 1.00 87.75 177 PRO A O 1
ATOM 1309 N N . THR A 1 178 ? -25.726 9.759 16.752 1.00 84.81 178 THR A N 1
ATOM 1310 C CA . THR A 1 178 ? -26.407 10.937 16.201 1.00 84.81 178 THR A CA 1
ATOM 1311 C C . THR A 1 178 ? -27.003 11.792 17.321 1.00 84.81 178 THR A C 1
ATOM 1313 O O . THR A 1 178 ? -27.788 11.290 18.119 1.00 84.81 178 THR A O 1
ATOM 1316 N N . GLY A 1 179 ? -26.686 13.090 17.327 1.00 81.06 179 GLY A N 1
ATOM 1317 C CA . GLY A 1 179 ? -27.181 14.044 18.327 1.00 81.06 179 GLY A CA 1
ATOM 1318 C C . GLY A 1 179 ? -26.227 14.279 19.498 1.00 81.06 179 GLY A C 1
ATOM 1319 O O . GLY A 1 179 ? -26.468 15.203 20.273 1.00 81.06 179 GLY A O 1
ATOM 1320 N N . ASP A 1 180 ? -25.147 13.503 19.579 1.00 84.00 180 ASP A N 1
ATOM 1321 C CA . ASP A 1 180 ? -24.043 13.733 20.502 1.00 84.00 180 ASP A CA 1
ATOM 1322 C C . ASP A 1 180 ? -23.029 14.749 19.928 1.00 84.00 180 ASP A C 1
ATOM 1324 O O . ASP A 1 180 ? -22.883 14.892 18.707 1.00 84.00 180 ASP A O 1
ATOM 1328 N N . SER A 1 181 ? -22.351 15.496 20.802 1.00 73.75 181 SER A N 1
ATOM 1329 C CA . SER A 1 181 ? -21.403 16.552 20.434 1.00 73.75 181 SER A CA 1
ATOM 1330 C C . SER A 1 181 ? -19.958 16.059 20.591 1.00 73.75 181 SER A C 1
ATOM 1332 O O . SER A 1 181 ? -19.532 15.853 21.716 1.00 73.75 181 SER A O 1
ATOM 1334 N N . PRO A 1 182 ? -19.120 16.027 19.534 1.00 68.12 182 PRO A N 1
ATOM 1335 C CA . PRO A 1 182 ? -17.750 15.484 19.599 1.00 68.12 182 PRO A CA 1
ATOM 1336 C C . PRO A 1 182 ? -16.790 16.191 20.578 1.00 68.12 182 PRO A C 1
ATOM 1338 O O . PRO A 1 182 ? -15.688 15.707 20.838 1.00 68.12 182 PRO A O 1
ATOM 1341 N N . ALA A 1 183 ? -17.171 17.371 21.080 1.00 61.56 183 ALA A N 1
ATOM 1342 C CA . ALA A 1 183 ? -16.353 18.220 21.945 1.00 61.56 183 ALA A CA 1
ATOM 1343 C C . ALA A 1 183 ? -16.138 17.669 23.373 1.00 61.56 183 ALA A C 1
ATOM 1345 O O . ALA A 1 183 ? -15.313 18.221 24.102 1.00 61.56 183 ALA A O 1
ATOM 1346 N N . SER A 1 184 ? -16.856 16.618 23.778 1.00 51.94 184 SER A N 1
ATOM 1347 C CA . SER A 1 184 ? -16.719 15.927 25.074 1.00 51.94 184 SER A CA 1
ATOM 1348 C C . SER A 1 184 ? -15.585 14.895 25.103 1.00 51.94 184 SER A C 1
ATOM 1350 O O . SER A 1 184 ? -15.180 14.447 26.176 1.00 51.94 184 SER A O 1
ATOM 1352 N N . THR A 1 185 ? -14.994 14.566 23.953 1.00 56.84 185 THR A N 1
ATOM 1353 C CA . THR A 1 185 ? -14.020 13.475 23.847 1.00 56.84 185 THR A CA 1
ATOM 1354 C C . THR A 1 185 ? -12.592 13.915 24.150 1.00 56.84 185 THR A C 1
ATOM 1356 O O . THR A 1 185 ? -12.017 14.740 23.440 1.00 56.84 185 THR A O 1
ATOM 1359 N N . SER A 1 186 ? -11.948 13.275 25.129 1.00 58.12 186 SER A N 1
ATOM 1360 C CA . SER A 1 186 ? -10.481 13.201 25.171 1.00 58.12 186 SER A CA 1
ATOM 1361 C C . SER A 1 186 ? -10.042 11.762 24.915 1.00 58.12 186 SER A C 1
ATOM 1363 O O . SER A 1 186 ? -10.122 10.908 25.790 1.00 58.12 186 SER A O 1
ATOM 1365 N N . LEU A 1 187 ? -9.595 11.478 23.691 1.00 62.56 187 LEU A N 1
ATOM 1366 C CA . LEU A 1 187 ? -8.819 10.274 23.399 1.00 62.56 187 LEU A CA 1
ATOM 1367 C C . LEU A 1 187 ? -7.389 10.556 23.840 1.00 62.56 187 LEU A C 1
ATOM 1369 O O . LEU A 1 187 ? -6.632 11.224 23.137 1.00 62.56 187 LEU A O 1
ATOM 1373 N N . THR A 1 188 ? -7.033 10.104 25.037 1.00 60.69 188 THR A N 1
ATOM 1374 C CA . THR A 1 188 ? -5.658 10.254 25.521 1.00 60.69 188 THR A CA 1
ATOM 1375 C C . THR A 1 188 ? -4.902 8.971 25.230 1.00 60.69 188 THR A C 1
ATOM 1377 O O . THR A 1 188 ? -5.210 7.933 25.818 1.00 60.69 188 THR A O 1
ATOM 1380 N N . LEU A 1 189 ? -3.920 9.042 24.327 1.00 58.03 189 LEU A N 1
ATOM 1381 C CA . LEU A 1 189 ? -3.005 7.936 24.068 1.00 58.03 189 LEU A CA 1
ATOM 1382 C C . LEU A 1 189 ? -2.104 7.749 25.294 1.00 58.03 189 LEU A C 1
ATOM 1384 O O . LEU A 1 189 ? -1.279 8.603 25.618 1.00 58.03 189 LEU A O 1
ATOM 1388 N N . GLN A 1 190 ? -2.289 6.638 25.992 1.00 60.41 190 GLN A N 1
ATOM 1389 C CA . GLN A 1 190 ? -1.308 6.071 26.909 1.00 60.41 190 GLN A CA 1
ATOM 1390 C C . GLN A 1 190 ? -0.383 5.138 26.112 1.00 60.41 190 GLN A C 1
ATOM 1392 O O . GLN A 1 190 ? -0.586 4.929 24.921 1.00 60.41 190 GLN A O 1
ATOM 1397 N N . SER A 1 191 ? 0.662 4.588 26.735 1.00 56.97 191 SER A N 1
ATOM 1398 C CA . SER A 1 191 ? 1.749 3.901 26.011 1.00 56.97 191 SER A CA 1
ATOM 1399 C C . SER A 1 191 ? 1.294 2.864 24.970 1.00 56.97 191 SER A C 1
ATOM 1401 O O . SER A 1 191 ? 1.936 2.748 23.933 1.00 56.97 191 SER A O 1
ATOM 1403 N N . THR A 1 192 ? 0.216 2.119 25.241 1.00 57.66 192 THR A N 1
ATOM 1404 C CA . THR A 1 192 ? -0.350 1.087 24.343 1.00 57.66 192 THR A CA 1
ATOM 1405 C C . THR A 1 192 ? -1.882 1.041 24.357 1.00 57.66 192 THR A C 1
ATOM 1407 O O . THR A 1 192 ? -2.481 0.174 23.725 1.00 57.66 192 THR A O 1
ATOM 1410 N N . THR A 1 193 ? -2.524 1.956 25.087 1.00 60.97 193 THR A N 1
ATOM 1411 C CA . THR A 1 193 ? -3.980 2.018 25.244 1.00 60.97 193 THR A CA 1
ATOM 1412 C C . THR A 1 193 ? -4.473 3.454 25.109 1.00 60.97 193 THR A C 1
ATOM 1414 O O . THR A 1 193 ? -3.774 4.398 25.460 1.00 60.97 193 THR A O 1
ATOM 1417 N N . LEU A 1 194 ? -5.683 3.645 24.607 1.00 66.56 194 LEU A N 1
ATOM 1418 C CA . LEU A 1 194 ? -6.395 4.913 24.567 1.00 66.56 194 LEU A CA 1
ATOM 1419 C C . LEU A 1 194 ? -7.519 4.863 25.573 1.00 66.56 194 LEU A C 1
ATOM 1421 O O . LEU A 1 194 ? -8.366 3.980 25.487 1.00 66.56 194 LEU A O 1
ATOM 1425 N N . ALA A 1 195 ? -7.553 5.844 26.464 1.00 68.12 195 ALA A N 1
ATOM 1426 C CA . ALA A 1 195 ? -8.696 6.033 27.337 1.00 68.12 195 ALA A CA 1
ATOM 1427 C C . ALA A 1 195 ? -9.750 6.877 26.610 1.00 68.12 195 ALA A C 1
ATOM 1429 O O . ALA A 1 195 ? -9.448 7.973 26.133 1.00 68.12 195 ALA A O 1
ATOM 1430 N N . PHE A 1 196 ? -10.980 6.379 26.553 1.00 71.06 196 PHE A N 1
ATOM 1431 C CA . PHE A 1 196 ? -12.157 7.109 26.091 1.00 71.06 196 PHE A CA 1
ATOM 1432 C C . PHE A 1 196 ? -13.068 7.402 27.275 1.00 71.06 196 PHE A C 1
ATOM 1434 O O . PHE A 1 196 ? -13.547 6.478 27.931 1.00 71.06 196 PHE A O 1
ATOM 1441 N N . LEU A 1 197 ? -13.317 8.678 27.536 1.00 66.94 197 LEU A N 1
ATOM 1442 C CA . LEU A 1 197 ? -14.125 9.157 28.655 1.00 66.94 197 LEU A CA 1
ATOM 1443 C C . LEU A 1 197 ? -15.335 9.920 28.115 1.00 66.94 197 LEU A C 1
ATOM 1445 O O . LEU A 1 197 ? -15.385 11.135 28.257 1.00 66.94 197 LEU A O 1
ATOM 1449 N N . ASP A 1 198 ? -16.265 9.222 27.460 1.00 66.06 198 ASP A N 1
ATOM 1450 C CA . ASP A 1 198 ? -17.481 9.862 26.948 1.00 66.06 198 ASP A CA 1
ATOM 1451 C C . ASP A 1 198 ? -18.636 8.869 26.707 1.00 66.06 198 ASP A C 1
ATOM 1453 O O . ASP A 1 198 ? -18.881 8.407 25.598 1.00 66.06 198 ASP A O 1
ATOM 1457 N N . THR A 1 199 ? -19.314 8.452 27.778 1.00 65.38 199 THR A N 1
ATOM 1458 C CA . THR A 1 199 ? -20.476 7.539 27.706 1.00 65.38 199 THR A CA 1
ATOM 1459 C C . THR A 1 199 ? -21.759 8.214 28.195 1.00 65.38 199 THR A C 1
ATOM 1461 O O . THR A 1 199 ? -22.619 7.553 28.784 1.00 65.38 199 THR A O 1
ATOM 1464 N N . ASP A 1 200 ? -21.849 9.538 28.069 1.00 70.56 200 ASP A N 1
ATOM 1465 C CA . ASP A 1 200 ? -22.979 10.326 28.570 1.00 70.56 200 ASP A CA 1
ATOM 1466 C C . ASP A 1 200 ? -24.174 10.344 27.598 1.00 70.56 200 ASP A C 1
ATOM 1468 O O . ASP A 1 200 ? -25.300 10.632 28.019 1.00 70.56 200 ASP A O 1
ATOM 1472 N N . TYR A 1 201 ? -23.959 9.938 26.342 1.00 82.00 201 TYR A N 1
ATOM 1473 C CA . TYR A 1 201 ? -24.996 9.811 25.328 1.00 82.00 201 TYR A CA 1
ATOM 1474 C C . TYR A 1 201 ? -25.342 8.351 25.015 1.00 82.00 201 TYR A C 1
ATOM 1476 O O . TYR A 1 201 ? -24.497 7.461 24.916 1.00 82.00 201 TYR A O 1
ATOM 1484 N N . GLN A 1 202 ? -26.636 8.087 24.837 1.00 86.12 202 GLN A N 1
ATOM 1485 C CA . GLN A 1 202 ? -27.118 6.770 24.439 1.00 86.12 202 GLN A CA 1
ATOM 1486 C C . GLN A 1 202 ? -26.871 6.539 22.945 1.00 86.12 202 GLN A C 1
ATOM 1488 O O . GLN A 1 202 ? -27.326 7.320 22.110 1.00 86.12 202 GLN A O 1
ATOM 1493 N N . GLY A 1 203 ? -26.272 5.402 22.591 1.00 87.56 203 GLY A N 1
ATOM 1494 C CA . GLY A 1 203 ? -26.164 4.964 21.203 1.00 87.56 203 GLY A CA 1
ATOM 1495 C C . GLY A 1 203 ? -24.883 4.204 20.896 1.00 87.56 203 GLY A C 1
ATOM 1496 O O . GLY A 1 203 ? -24.200 3.717 21.795 1.00 87.56 203 GLY A O 1
ATOM 1497 N N . ASP A 1 204 ? -24.590 4.087 19.604 1.00 87.94 204 ASP A N 1
ATOM 1498 C CA . ASP A 1 204 ? -23.420 3.380 19.097 1.00 87.94 204 ASP A CA 1
ATOM 1499 C C . ASP A 1 204 ? -22.250 4.344 18.888 1.00 87.94 204 ASP A C 1
ATOM 1501 O O . ASP A 1 204 ? -22.306 5.235 18.039 1.00 87.94 204 ASP A O 1
ATOM 1505 N N . TYR A 1 205 ? -21.173 4.115 19.632 1.00 85.06 205 TYR A N 1
ATOM 1506 C CA . TYR A 1 205 ? -19.874 4.736 19.409 1.00 85.06 205 TYR A CA 1
ATOM 1507 C C . TYR A 1 205 ? -19.025 3.804 18.546 1.00 85.06 205 TYR A C 1
ATOM 1509 O O . TYR A 1 205 ? -18.860 2.628 18.880 1.00 85.06 205 TYR A O 1
ATOM 1517 N N . VAL A 1 206 ? -18.482 4.303 17.435 1.00 87.81 206 VAL A N 1
ATOM 1518 C CA . VAL A 1 206 ? -17.647 3.511 16.516 1.00 87.81 206 VAL A CA 1
ATOM 1519 C C . VAL A 1 206 ? -16.203 3.981 16.591 1.00 87.81 206 VAL A C 1
ATOM 1521 O O . VAL A 1 206 ? -15.847 5.040 16.079 1.00 87.81 206 VAL A O 1
ATOM 1524 N N . PHE A 1 207 ? -15.368 3.157 17.207 1.00 85.00 207 PHE A N 1
ATOM 1525 C CA . PHE A 1 207 ? -13.927 3.330 17.319 1.00 85.00 207 PHE A CA 1
ATOM 1526 C C . PHE A 1 207 ? -13.270 2.786 16.066 1.00 85.00 207 PHE A C 1
ATOM 1528 O O . PHE A 1 207 ? -13.600 1.687 15.624 1.00 85.00 207 PHE A O 1
ATOM 1535 N N . THR A 1 208 ? -12.340 3.541 15.500 1.00 86.94 208 THR A N 1
ATOM 1536 C CA . THR A 1 208 ? -11.599 3.159 14.301 1.00 86.94 208 THR A CA 1
ATOM 1537 C C . THR A 1 208 ? -10.114 3.358 14.553 1.00 86.94 208 THR A C 1
ATOM 1539 O O . THR A 1 208 ? -9.699 4.444 14.954 1.00 86.94 208 THR A O 1
ATOM 1542 N N . CYS A 1 209 ? -9.338 2.300 14.331 1.00 86.50 209 CYS A N 1
ATOM 1543 C CA . CYS A 1 209 ? -7.890 2.357 14.202 1.00 86.50 209 CYS A CA 1
ATOM 1544 C C . CYS A 1 209 ? -7.541 2.242 12.721 1.00 86.50 209 CYS A C 1
ATOM 1546 O O . CYS A 1 209 ? -7.926 1.269 12.064 1.00 86.50 209 CYS A O 1
ATOM 1548 N N . THR A 1 210 ? -6.805 3.222 12.220 1.00 88.19 210 THR A N 1
ATOM 1549 C CA . THR A 1 210 ? -6.227 3.209 10.882 1.00 88.19 210 THR A CA 1
ATOM 1550 C C . THR A 1 210 ? -4.720 3.122 11.031 1.00 88.19 210 THR A C 1
ATOM 1552 O O . THR A 1 210 ? -4.125 3.939 11.733 1.00 88.19 210 THR A O 1
ATOM 1555 N N . SER A 1 211 ? -4.117 2.136 10.379 1.00 86.50 211 SER A N 1
ATOM 1556 C CA . SER A 1 211 ? -2.673 1.950 10.367 1.00 86.50 211 SER A CA 1
ATOM 1557 C C . SER A 1 211 ? -2.136 2.232 8.976 1.00 86.50 211 SER A C 1
ATOM 1559 O O . SER A 1 211 ? -2.739 1.819 7.984 1.00 86.50 211 SER A O 1
ATOM 1561 N N . THR A 1 212 ? -1.039 2.971 8.906 1.00 85.19 212 THR A N 1
ATOM 1562 C CA . THR A 1 212 ? -0.368 3.336 7.662 1.00 85.19 212 THR A CA 1
ATOM 1563 C C . THR A 1 212 ? 1.086 2.921 7.759 1.00 85.19 212 THR A C 1
ATOM 1565 O O . THR A 1 212 ? 1.804 3.418 8.629 1.00 85.19 212 THR A O 1
ATOM 1568 N N . ASP A 1 213 ? 1.515 2.005 6.898 1.00 82.44 213 ASP A N 1
ATOM 1569 C CA . ASP A 1 213 ? 2.922 1.607 6.849 1.00 82.44 213 ASP A CA 1
ATOM 1570 C C . ASP A 1 213 ? 3.798 2.725 6.251 1.00 82.44 213 ASP A C 1
ATOM 1572 O O . ASP A 1 213 ? 3.311 3.747 5.750 1.00 82.44 213 ASP A O 1
ATOM 1576 N N . TYR A 1 214 ? 5.118 2.559 6.300 1.00 75.81 214 TYR A N 1
ATOM 1577 C CA . TYR A 1 214 ? 6.051 3.552 5.751 1.00 75.81 214 TYR A CA 1
ATOM 1578 C C . TYR A 1 214 ? 5.943 3.754 4.223 1.00 75.81 214 TYR A C 1
ATOM 1580 O O . TYR A 1 214 ? 6.494 4.735 3.711 1.00 75.81 214 TYR A O 1
ATOM 1588 N N . THR A 1 215 ? 5.270 2.867 3.484 1.00 74.00 215 THR A N 1
ATOM 1589 C CA . THR A 1 215 ? 5.003 3.025 2.040 1.00 74.00 215 THR A CA 1
ATOM 1590 C C . THR A 1 215 ? 3.686 3.699 1.721 1.00 74.00 215 THR A C 1
ATOM 1592 O O . THR A 1 215 ? 3.459 4.114 0.581 1.00 74.00 215 THR A O 1
ATOM 1595 N N . GLY A 1 216 ? 2.843 3.859 2.735 1.00 75.50 216 GLY A N 1
ATOM 1596 C CA . GLY A 1 216 ? 1.527 4.444 2.615 1.00 75.50 216 GLY A CA 1
ATOM 1597 C C . GLY A 1 216 ? 0.420 3.439 2.311 1.00 75.50 216 GLY A C 1
ATOM 1598 O O . GLY A 1 216 ? -0.663 3.901 1.949 1.00 75.50 216 GLY A O 1
ATOM 1599 N N . ASN A 1 217 ? 0.635 2.121 2.443 1.00 78.38 217 ASN A N 1
ATOM 1600 C CA . ASN A 1 217 ? -0.499 1.192 2.469 1.00 78.38 217 ASN A CA 1
ATOM 1601 C C . ASN A 1 217 ? -1.333 1.448 3.725 1.00 78.38 217 ASN A C 1
ATOM 1603 O O . ASN A 1 217 ? -0.801 1.856 4.763 1.00 78.38 217 ASN A O 1
ATOM 1607 N N . VAL A 1 218 ? -2.646 1.225 3.641 1.00 85.44 218 VAL A N 1
ATOM 1608 C CA . VAL A 1 218 ? -3.572 1.621 4.707 1.00 85.44 218 VAL A CA 1
ATOM 1609 C C . VAL A 1 218 ? -4.490 0.475 5.092 1.00 85.44 218 VAL A C 1
ATOM 1611 O O . VAL A 1 218 ? -5.397 0.093 4.358 1.00 85.44 218 VAL A O 1
ATOM 1614 N N . GLY A 1 219 ? -4.331 0.019 6.328 1.00 86.50 219 GLY A N 1
ATOM 1615 C CA . GLY A 1 219 ? -5.244 -0.902 6.987 1.00 86.50 219 GLY A CA 1
ATOM 1616 C C . GLY A 1 219 ? -6.222 -0.170 7.891 1.00 86.50 219 GLY A C 1
ATOM 1617 O O . GLY A 1 219 ? -5.896 0.856 8.487 1.00 86.50 219 GLY A O 1
ATOM 1618 N N . THR A 1 220 ? -7.434 -0.700 8.055 1.00 88.69 220 THR A N 1
ATOM 1619 C CA . THR A 1 220 ? -8.413 -0.149 9.007 1.00 88.69 220 THR A CA 1
ATOM 1620 C C . THR A 1 220 ? -9.129 -1.254 9.776 1.00 88.69 220 THR A C 1
ATOM 1622 O O . THR A 1 220 ? -9.532 -2.266 9.205 1.00 88.69 220 THR A O 1
ATOM 1625 N N . SER A 1 221 ? -9.321 -1.047 11.080 1.00 88.19 221 SER A N 1
ATOM 1626 C CA . SER A 1 221 ? -10.128 -1.906 11.949 1.00 88.19 221 SER A CA 1
ATOM 1627 C C . SER A 1 221 ? -11.037 -1.058 12.827 1.00 88.19 221 SER A C 1
ATOM 1629 O O . SER A 1 221 ? -10.597 -0.071 13.414 1.00 88.19 221 SER A O 1
ATOM 1631 N N . SER A 1 222 ? -12.289 -1.488 12.979 1.00 87.88 222 SER A N 1
ATOM 1632 C CA . SER A 1 222 ? -13.282 -0.769 13.779 1.00 87.88 222 SER A CA 1
ATOM 1633 C C . SER A 1 222 ? -13.954 -1.655 14.823 1.00 87.88 222 SER A C 1
ATOM 1635 O O . SER A 1 222 ? -14.150 -2.853 14.600 1.00 87.88 222 SER A O 1
ATOM 1637 N N . ALA A 1 223 ? -14.359 -1.046 15.935 1.00 85.00 223 ALA A N 1
ATOM 1638 C CA . ALA A 1 223 ? -15.180 -1.650 16.974 1.00 85.00 223 ALA A CA 1
ATOM 1639 C C . ALA A 1 223 ? -16.319 -0.707 17.359 1.00 85.00 223 ALA A C 1
ATOM 1641 O O . ALA A 1 223 ? -16.130 0.495 17.508 1.00 85.00 223 ALA A O 1
ATOM 1642 N N . THR A 1 224 ? -17.507 -1.265 17.533 1.00 86.25 224 THR A N 1
ATOM 1643 C CA . THR A 1 224 ? -18.701 -0.554 17.978 1.00 86.25 224 THR A CA 1
ATOM 1644 C C . THR A 1 224 ? -18.956 -0.870 19.438 1.00 86.25 224 THR A C 1
ATOM 1646 O O . THR A 1 224 ? -18.994 -2.043 19.815 1.00 86.25 224 THR A O 1
ATOM 1649 N N . VAL A 1 225 ? -19.168 0.167 20.238 1.00 83.06 225 VAL A N 1
ATOM 1650 C CA . VAL A 1 225 ? -19.593 0.082 21.634 1.00 83.06 225 VAL A CA 1
ATOM 1651 C C . VAL A 1 225 ? -20.969 0.721 21.743 1.00 83.06 225 VAL A C 1
ATOM 1653 O O . VAL A 1 225 ? -21.138 1.897 21.435 1.00 83.06 225 VAL A O 1
ATOM 1656 N N . THR A 1 226 ? -21.953 -0.055 22.183 1.00 85.00 226 THR A N 1
ATOM 1657 C CA . THR A 1 226 ? -23.324 0.418 22.369 1.00 85.00 226 THR A CA 1
ATOM 1658 C C . THR A 1 226 ? -23.544 0.792 23.830 1.00 85.00 226 THR A C 1
ATOM 1660 O O . THR A 1 226 ? -23.381 -0.034 24.735 1.00 85.00 226 THR A O 1
ATOM 1663 N N . VAL A 1 227 ? -23.963 2.033 24.049 1.00 82.38 227 VAL A N 1
ATOM 1664 C CA . VAL A 1 227 ? -24.287 2.610 25.354 1.00 82.38 227 VAL A CA 1
ATOM 1665 C C . VAL A 1 227 ? -25.807 2.711 25.504 1.00 82.38 227 VAL A C 1
ATOM 1667 O O . VAL A 1 227 ? -26.515 3.098 24.574 1.00 82.38 227 VAL A O 1
ATOM 1670 N N . ASP A 1 228 ? -26.336 2.313 26.660 1.00 83.25 228 ASP A N 1
ATOM 1671 C CA . ASP A 1 228 ? -27.760 2.397 26.984 1.00 83.25 228 ASP A CA 1
ATOM 1672 C C . ASP A 1 228 ? -28.169 3.764 27.559 1.00 83.25 228 ASP A C 1
ATOM 1674 O O . ASP A 1 228 ? -27.348 4.646 27.788 1.00 83.25 228 ASP A O 1
ATOM 1678 N N . SER A 1 229 ? -29.466 3.945 27.816 1.00 82.19 229 SER A N 1
ATOM 1679 C CA . SER A 1 229 ? -30.025 5.202 28.336 1.00 82.19 229 SER A CA 1
ATOM 1680 C C . SER A 1 229 ? -29.553 5.575 29.747 1.00 82.19 229 SER A C 1
ATOM 1682 O O . SER A 1 229 ? -29.925 6.630 30.251 1.00 82.19 229 SER A O 1
ATOM 1684 N N . LEU A 1 230 ? -28.813 4.694 30.425 1.00 78.50 230 LEU A N 1
ATOM 1685 C CA . LEU A 1 230 ? -28.224 4.929 31.742 1.00 78.50 230 LEU A CA 1
ATOM 1686 C C . LEU A 1 230 ? -26.702 5.144 31.649 1.00 78.50 230 LEU A C 1
ATOM 1688 O O . LEU A 1 230 ? -26.030 5.149 32.681 1.00 78.50 230 LEU A O 1
ATOM 1692 N N . GLY A 1 231 ? -26.158 5.294 30.436 1.00 73.25 231 GLY A N 1
ATOM 1693 C CA . GLY A 1 231 ? -24.726 5.466 30.188 1.00 73.25 231 GLY A CA 1
ATOM 1694 C C . GLY A 1 231 ? -23.911 4.194 30.433 1.00 73.25 231 GLY A C 1
ATOM 1695 O O . GLY A 1 231 ? -22.730 4.267 30.772 1.00 73.25 231 GLY A O 1
ATOM 1696 N N . ARG A 1 232 ? -24.541 3.016 30.329 1.00 74.56 232 ARG A N 1
ATOM 1697 C CA . ARG A 1 232 ? -23.897 1.709 30.540 1.00 74.56 232 ARG A CA 1
ATOM 1698 C C . ARG A 1 232 ? -23.638 1.018 29.207 1.00 74.56 232 ARG A C 1
ATOM 1700 O O . ARG A 1 232 ? -24.455 1.084 28.295 1.00 74.56 232 ARG A O 1
ATOM 1707 N N . ILE A 1 233 ? -22.535 0.292 29.110 1.00 76.38 233 ILE A N 1
ATOM 1708 C CA . ILE A 1 233 ? -22.125 -0.443 27.909 1.00 76.38 233 ILE A CA 1
ATOM 1709 C C . ILE A 1 233 ? -22.911 -1.755 27.776 1.00 76.38 233 ILE A C 1
ATOM 1711 O O . ILE A 1 233 ? -22.608 -2.762 28.415 1.00 76.38 233 ILE A O 1
ATOM 1715 N N . ASN A 1 234 ? -23.912 -1.801 26.905 1.00 75.94 234 ASN A N 1
ATOM 1716 C CA . ASN A 1 234 ? -24.744 -2.997 26.764 1.00 75.94 234 ASN A CA 1
ATOM 1717 C C . ASN A 1 234 ? -24.194 -4.017 25.745 1.00 75.94 234 ASN A C 1
ATOM 1719 O O . ASN A 1 234 ? -24.547 -5.197 25.820 1.00 75.94 234 ASN A O 1
ATOM 1723 N N . LYS A 1 235 ? -23.330 -3.590 24.812 1.00 78.88 235 LYS A N 1
ATOM 1724 C CA . LYS A 1 235 ? -22.813 -4.432 23.725 1.00 78.88 235 LYS A CA 1
ATOM 1725 C C . LYS A 1 235 ? -21.503 -3.883 23.167 1.00 78.88 235 LYS A C 1
ATOM 1727 O O . LYS A 1 235 ? -21.317 -2.675 23.082 1.00 78.88 235 LYS A O 1
ATOM 1732 N N . ILE A 1 236 ? -20.629 -4.791 22.730 1.00 75.56 236 ILE A N 1
ATOM 1733 C CA . ILE A 1 236 ? -19.450 -4.476 21.918 1.00 75.56 236 ILE A CA 1
ATOM 1734 C C . ILE A 1 236 ? -19.425 -5.414 20.709 1.00 75.56 236 ILE A C 1
ATOM 1736 O O . ILE A 1 236 ? -19.693 -6.610 20.843 1.00 75.56 236 ILE A O 1
ATOM 1740 N N . SER A 1 237 ? -19.105 -4.890 19.529 1.00 77.56 237 SER A N 1
ATOM 1741 C CA . SER A 1 237 ? -18.841 -5.688 18.327 1.00 77.56 237 SER A CA 1
ATOM 1742 C C . SER A 1 237 ? -17.620 -5.160 17.587 1.00 77.56 237 SER A C 1
ATOM 1744 O O . SER A 1 237 ? -17.612 -4.001 17.198 1.00 77.56 237 SER A O 1
ATOM 1746 N N . SER A 1 238 ? -16.613 -6.003 17.355 1.00 68.56 238 SER A N 1
ATOM 1747 C CA . SER A 1 238 ? -15.442 -5.654 16.539 1.00 68.56 238 SER A CA 1
ATOM 1748 C C . SER A 1 238 ? -15.525 -6.275 15.144 1.00 68.56 238 SER A C 1
ATOM 1750 O O . SER A 1 238 ? -16.070 -7.370 14.969 1.00 68.56 238 SER A O 1
ATOM 1752 N N . THR A 1 239 ? -15.002 -5.553 14.153 1.00 57.88 239 THR A N 1
ATOM 1753 C CA . THR A 1 239 ? -14.985 -5.945 12.733 1.00 57.88 239 THR A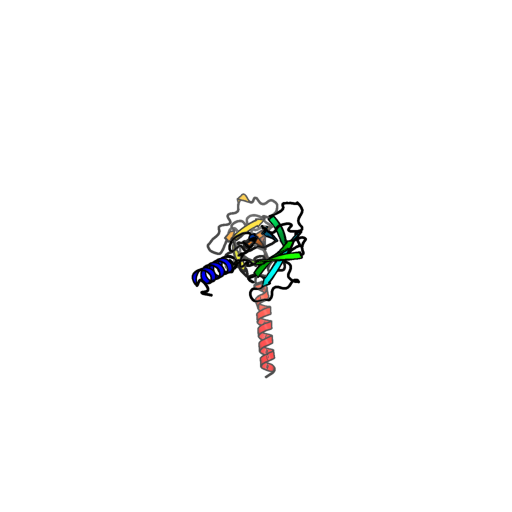 CA 1
ATOM 1754 C C . THR A 1 239 ? -13.952 -7.046 12.485 1.00 57.88 239 THR A C 1
ATOM 1756 O O . THR A 1 239 ? -14.191 -7.976 11.716 1.00 57.88 239 THR A O 1
ATOM 1759 N N . THR A 1 240 ? -12.837 -7.010 13.216 1.00 49.47 240 THR A N 1
ATOM 1760 C CA . THR A 1 240 ? -11.930 -8.145 13.380 1.00 49.47 240 THR A CA 1
ATOM 1761 C C . THR A 1 240 ? -12.408 -8.940 14.591 1.00 49.47 240 THR A C 1
ATOM 1763 O O . THR A 1 240 ? -12.606 -8.389 15.671 1.00 49.47 240 THR A O 1
ATOM 1766 N N . LYS A 1 241 ? -12.640 -10.253 14.446 1.00 37.62 241 LYS A N 1
ATOM 1767 C CA . LYS A 1 241 ? -12.961 -11.132 15.586 1.00 37.62 241 LYS A CA 1
ATOM 1768 C C . LYS A 1 241 ? -11.722 -11.314 16.474 1.00 37.62 241 LYS A C 1
ATOM 1770 O O . LYS A 1 241 ? -11.183 -12.413 16.580 1.00 37.62 241 LYS A O 1
ATOM 1775 N N . GLY A 1 242 ? -11.272 -10.237 17.111 1.00 39.47 242 GLY A N 1
ATOM 1776 C CA . GLY A 1 242 ? -10.350 -10.256 18.230 1.00 39.47 242 GLY A CA 1
ATOM 1777 C C . GLY A 1 242 ? -11.036 -10.963 19.387 1.00 39.47 242 GLY A C 1
ATOM 1778 O O . GLY A 1 242 ? -11.806 -10.364 20.123 1.00 39.47 242 GLY A O 1
ATOM 1779 N N . PHE A 1 243 ? -10.813 -12.273 19.462 1.00 41.44 243 PHE A N 1
ATOM 1780 C CA . PHE A 1 243 ? -10.991 -13.111 20.642 1.00 41.44 243 PHE A CA 1
ATOM 1781 C C . PHE A 1 243 ? -12.232 -12.787 21.490 1.00 41.44 243 PHE A C 1
ATOM 1783 O O . PHE A 1 243 ? -12.135 -12.285 22.607 1.00 41.44 243 PHE A O 1
ATOM 1790 N N . ASP A 1 244 ? -13.406 -13.136 20.961 1.00 40.59 244 ASP A N 1
ATOM 1791 C CA . ASP A 1 244 ? -14.652 -13.121 21.722 1.00 40.59 244 ASP A CA 1
ATOM 1792 C C . ASP A 1 244 ? -14.501 -14.022 22.962 1.00 40.59 244 ASP A C 1
ATOM 1794 O O . ASP A 1 244 ? -14.468 -15.258 22.883 1.00 40.59 244 ASP A O 1
ATOM 1798 N N . ILE A 1 245 ? -14.342 -13.388 24.126 1.00 47.75 245 ILE A N 1
ATOM 1799 C CA . ILE A 1 245 ? -14.115 -14.046 25.418 1.00 47.75 245 ILE A CA 1
ATOM 1800 C C . ILE A 1 245 ? -15.323 -14.936 25.774 1.00 47.75 245 ILE A C 1
ATOM 1802 O O . ILE A 1 245 ? -15.168 -15.911 26.514 1.00 47.75 245 ILE A O 1
ATOM 1806 N N . GLY A 1 246 ? -16.495 -14.678 25.174 1.00 41.38 246 GLY A N 1
ATOM 1807 C CA . GLY A 1 246 ? -17.693 -15.508 25.303 1.00 41.38 246 GLY A CA 1
ATOM 1808 C C . GLY A 1 246 ? -17.561 -16.902 24.677 1.00 41.38 246 GLY A C 1
ATOM 1809 O O . GLY A 1 246 ? -18.209 -17.839 25.138 1.00 41.38 246 GLY A O 1
ATOM 1810 N N . ASN A 1 247 ? -16.665 -17.084 23.698 1.00 42.06 247 ASN A N 1
ATOM 1811 C CA . ASN A 1 247 ? -16.483 -18.346 22.966 1.00 42.06 247 ASN A CA 1
ATOM 1812 C C . ASN A 1 247 ? -15.259 -19.173 23.402 1.00 42.06 247 ASN A C 1
ATOM 1814 O O . ASN A 1 247 ? -15.005 -20.241 22.834 1.00 42.06 247 ASN A O 1
ATOM 1818 N N . LYS A 1 248 ? -14.510 -18.748 24.433 1.00 49.47 248 LYS A N 1
ATOM 1819 C CA . LYS A 1 248 ? -13.332 -19.496 24.932 1.00 49.47 248 LYS A CA 1
ATOM 1820 C C . LYS A 1 248 ? -13.675 -20.902 25.422 1.00 49.47 248 LYS A C 1
ATOM 1822 O O . LYS A 1 248 ? -12.875 -21.822 25.259 1.00 49.47 248 LYS A O 1
ATOM 1827 N N . TRP A 1 249 ? -14.873 -21.085 25.974 1.00 48.84 249 TRP A N 1
ATOM 1828 C CA . TRP A 1 249 ? -15.335 -22.393 26.434 1.00 48.84 249 TRP A CA 1
ATOM 1829 C C . TRP A 1 249 ? -15.470 -23.401 25.291 1.00 48.84 249 TRP A C 1
ATOM 1831 O O . TRP A 1 249 ? -15.104 -24.557 25.468 1.00 48.84 249 TRP A O 1
ATOM 1841 N N . ILE A 1 250 ? -15.910 -22.977 24.102 1.00 53.06 250 ILE A N 1
ATOM 1842 C CA . ILE A 1 250 ? -16.081 -23.877 22.952 1.00 53.06 250 ILE A CA 1
ATOM 1843 C C . ILE A 1 250 ? -14.731 -24.385 22.445 1.00 53.06 250 ILE A C 1
ATOM 1845 O O . ILE A 1 250 ? -14.589 -25.580 22.200 1.00 53.06 250 ILE A O 1
ATOM 1849 N N . TRP A 1 251 ? -13.714 -23.524 22.360 1.00 49.66 251 TRP A N 1
ATOM 1850 C CA . TRP A 1 251 ? -12.375 -23.951 21.947 1.00 49.66 251 TRP A CA 1
ATOM 1851 C C . TRP A 1 251 ? -11.703 -24.860 22.980 1.00 49.66 251 TRP A C 1
ATOM 1853 O O . TRP A 1 251 ? -11.119 -25.871 22.598 1.00 49.66 251 TRP A O 1
ATOM 1863 N N . LEU A 1 252 ? -11.847 -24.576 24.280 1.00 56.03 252 LEU A N 1
ATOM 1864 C CA . LEU A 1 252 ? -11.354 -25.467 25.339 1.00 56.03 252 LEU A CA 1
ATOM 1865 C C . LEU A 1 252 ? -12.067 -26.826 25.332 1.00 56.03 252 LEU A C 1
ATOM 1867 O O . LEU A 1 252 ? -11.413 -27.856 25.490 1.00 56.03 252 LEU A O 1
ATOM 1871 N N . VAL A 1 253 ? -13.383 -26.849 25.092 1.00 63.34 253 VAL A N 1
ATOM 1872 C CA . VAL A 1 253 ? -14.155 -28.093 24.957 1.00 63.34 253 VAL A CA 1
ATOM 1873 C C . VAL A 1 253 ? -13.728 -28.867 23.712 1.00 63.34 253 VAL A C 1
ATOM 1875 O O . VAL A 1 253 ? -13.5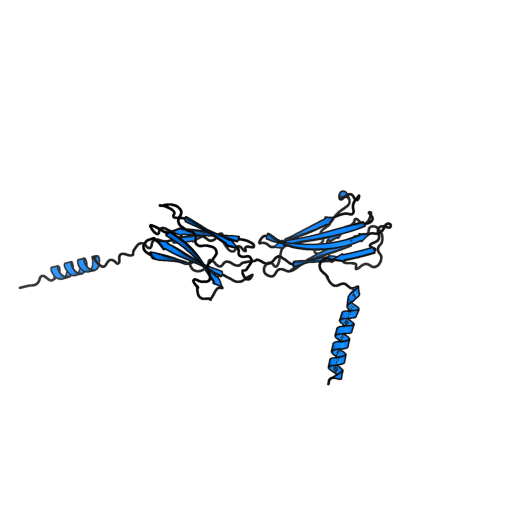18 -30.068 23.815 1.00 63.34 253 VAL A O 1
ATOM 1878 N N . LEU A 1 254 ? -13.538 -28.217 22.561 1.00 59.81 254 LEU A N 1
ATOM 1879 C CA . LEU A 1 254 ? -13.116 -28.879 21.320 1.00 59.81 254 LEU A CA 1
ATOM 1880 C C . LEU A 1 254 ? -11.688 -29.434 21.410 1.00 59.81 254 LEU A C 1
ATOM 1882 O O . LEU A 1 254 ? -11.449 -30.567 20.991 1.00 59.81 254 LEU A O 1
ATOM 1886 N N . ILE A 1 255 ? -10.756 -28.684 22.007 1.00 68.06 255 ILE A N 1
ATOM 1887 C CA . ILE A 1 255 ? -9.387 -29.151 22.270 1.00 68.06 255 ILE A CA 1
ATOM 1888 C C . ILE A 1 255 ? -9.415 -30.316 23.268 1.00 68.06 255 ILE A C 1
ATOM 1890 O O . ILE A 1 255 ? -8.790 -31.348 23.025 1.00 68.06 255 ILE A O 1
ATOM 1894 N N . GLY A 1 256 ? -10.193 -30.199 24.348 1.00 59.97 256 GLY A N 1
ATOM 1895 C CA . GLY A 1 256 ? -10.380 -31.270 25.327 1.00 59.97 256 GLY A CA 1
ATOM 1896 C C . GLY A 1 256 ? -10.984 -32.540 24.719 1.00 59.97 256 GLY A C 1
ATOM 1897 O O . GLY A 1 256 ? -10.495 -33.639 24.982 1.00 59.97 256 GLY A O 1
ATOM 1898 N N . LEU A 1 257 ? -11.992 -32.408 23.849 1.00 66.00 257 LEU A N 1
ATOM 1899 C CA . LEU A 1 257 ? -12.612 -33.531 23.141 1.00 66.00 257 LEU A CA 1
ATOM 1900 C C . LEU A 1 257 ? -11.636 -34.175 22.149 1.00 66.00 257 LEU A C 1
ATOM 1902 O O . LEU A 1 257 ? -11.575 -35.399 22.056 1.00 66.00 257 LEU A O 1
ATOM 1906 N N . GLY A 1 258 ? -10.851 -33.364 21.434 1.00 63.22 258 GLY A N 1
ATOM 1907 C CA . GLY A 1 258 ? -9.815 -33.833 20.515 1.00 63.22 258 GLY A CA 1
ATOM 1908 C C . GLY A 1 258 ? -8.739 -34.647 21.234 1.00 63.22 258 GLY A C 1
ATOM 1909 O O . GLY A 1 258 ? -8.435 -35.765 20.819 1.00 63.22 258 GLY A O 1
ATOM 1910 N N . ILE A 1 259 ? -8.229 -34.141 22.362 1.00 71.62 259 ILE A N 1
ATOM 1911 C CA . ILE A 1 259 ? -7.259 -34.856 23.206 1.00 71.62 259 ILE A CA 1
ATOM 1912 C C . ILE A 1 259 ? -7.873 -36.151 23.760 1.00 71.62 259 ILE A C 1
ATOM 1914 O O . ILE A 1 259 ? -7.232 -37.199 23.698 1.00 71.62 259 ILE A O 1
ATOM 1918 N N . TYR A 1 260 ? -9.122 -36.120 24.238 1.00 73.31 260 TYR A N 1
ATOM 1919 C CA . TYR A 1 260 ? -9.824 -37.310 24.735 1.00 73.31 260 TYR A CA 1
ATOM 1920 C C . TYR A 1 260 ? -9.999 -38.389 23.653 1.00 73.31 260 TYR A C 1
ATOM 1922 O O . TYR A 1 260 ? -9.741 -39.568 23.896 1.00 73.31 260 TYR A O 1
ATOM 1930 N N . LEU A 1 261 ? -10.397 -38.003 22.438 1.00 70.62 261 LEU A N 1
ATOM 1931 C CA . LEU A 1 261 ? -10.585 -38.934 21.322 1.00 70.62 261 LEU A CA 1
ATOM 1932 C C . LEU A 1 261 ? -9.261 -39.537 20.835 1.00 70.62 261 LEU A C 1
ATOM 1934 O O . LEU A 1 261 ? -9.230 -40.710 20.462 1.00 70.62 261 LEU A O 1
ATOM 1938 N N . ILE A 1 262 ? -8.168 -38.769 20.872 1.00 71.69 262 ILE A N 1
ATOM 1939 C CA . ILE A 1 262 ? -6.817 -39.268 20.575 1.00 71.69 262 ILE A CA 1
ATOM 1940 C C . ILE A 1 262 ? -6.350 -40.236 21.670 1.00 71.69 262 ILE A C 1
ATOM 1942 O O . ILE A 1 262 ? -5.794 -41.287 21.354 1.00 71.69 262 ILE A O 1
ATOM 1946 N N . ALA A 1 263 ? -6.619 -39.927 22.941 1.00 68.38 263 ALA A N 1
ATOM 1947 C CA . ALA A 1 263 ? -6.261 -40.781 24.072 1.00 68.38 263 ALA A CA 1
ATOM 1948 C C . ALA A 1 263 ? -7.030 -42.112 24.091 1.00 68.38 263 ALA A C 1
ATOM 1950 O O . ALA A 1 263 ? -6.487 -43.109 24.547 1.00 68.38 263 ALA A O 1
ATOM 1951 N N . LYS A 1 264 ? -8.265 -42.152 23.570 1.00 65.06 264 LYS A N 1
ATOM 1952 C CA . LYS A 1 264 ? -9.094 -43.371 23.509 1.00 65.06 264 LYS A CA 1
ATOM 1953 C C . LYS A 1 264 ? -8.831 -44.251 22.276 1.00 65.06 264 LYS A C 1
ATOM 1955 O O . LYS A 1 264 ? -9.348 -45.362 22.202 1.00 65.06 264 LYS A O 1
ATOM 1960 N N . LYS A 1 265 ? -8.098 -43.736 21.279 1.00 56.31 265 LYS A N 1
ATOM 1961 C CA . LYS A 1 265 ? -7.690 -44.473 20.066 1.00 56.31 265 LYS A CA 1
ATOM 1962 C C . LYS A 1 265 ? -6.331 -45.178 20.202 1.00 56.31 265 LYS A C 1
ATOM 1964 O O . LYS A 1 265 ? -5.934 -45.865 19.262 1.00 56.31 265 LYS A O 1
ATOM 1969 N N . LYS A 1 266 ? -5.633 -44.998 21.326 1.00 47.78 266 LYS A N 1
ATOM 1970 C CA . LYS A 1 266 ? -4.496 -45.825 21.755 1.00 47.78 266 LYS A CA 1
ATOM 1971 C C . LYS A 1 266 ? -4.971 -46.845 22.780 1.00 47.78 266 LYS A C 1
ATOM 1973 O O . LYS A 1 266 ? -4.349 -47.925 22.816 1.00 47.78 266 LYS A O 1
#

Foldseek 3Di:
DDDDPVVVVVVVVVVVVVPPPPPVPPFDKAKAWDDDAAAAAFKTKIKIFTPDAQFFWKWKFKDFPPDDTDPVRTQADIFGDPDNPDRMTMGMHTCLPPDAQTWMWMWMWTAHPVGDIDIHTDDPDPTYGYFHDAKAKDKDWDPPDPDFDQFFWIKIFIDIDGPHAPDWDKDKDKDDDPPDDPPPFDQDDDPGITTTGDLQDFAKIKMKIWTQGPNGRIHMWIKIFGAHPNSGTPDIDIPPPPDPVVCPVVVVVVVVVVVVVVVVVD